Protein AF-A0A940L1N6-F1 (afdb_monomer)

Radius of gyration: 24.27 Å; Cα contacts (8 Å, |Δi|>4): 333; chains: 1; bounding box: 67×54×63 Å

Nearest PDB structures (foldseek):
  3mdj-assembly2_B  TM=3.839E-01  e=2.737E-01  Homo sapiens
  3mdj-assembly1_A  TM=3.366E-01  e=3.683E-01  Homo sapiens
  6aho-assembly1_A  TM=4.861E-01  e=1.694E+00  Saccharomyces cerevisiae S288C
  5xah-assembly1_A  TM=4.485E-01  e=1.844E+00  Homo sapiens
  7n61-assembly1_1E  TM=2.481E-01  e=3.792E+00  Chlamydomonas reinhardtii

Mean predicted aligned error: 10.77 Å

pLDDT: mean 81.69, std 20.5, range [27.64, 98.06]

Foldseek 3Di:
DDDAAEAEDQDDDPVPCVVVVVVVCVPDVDDDDDDPSDSCSVVVVVVVCVVPVHHYHYLCPPQLNVCVVVLVLVSLLVQDAPPDDLVSLQSNLSSLLVNCVVVVDDADPVSVVSVLVSLQSLLCRLLPDDPDAQDDSSLVSSLSSLSSNLSDLAHDPNSLVSLLVSLVPDDDGSSNVSSLLSQQQGVVRDPVSLVVLVCCCPDLPHNVVSLVSLVRHPHPVSSLVVLQVCVVCLVVHDPLCSLVSLLSSLVVVVSHPDDSVVVLVVLLPDPDLSNLVSNLSNCVSVVVCVVCVVSLVCQLVPRPDPVSVVSSVCSNPDPPDDD

Sequence (323 aa):
MNKKVIISVSSLVIIGVAGAGYFLSRKKGHQPGQAQVSTDGFQALEELKKAQGVTLNTNLNSPAGKAWKAKDFAGLKDLFGMSKKVKQNHAFFQASIFVLDVTKPDWTAAEREQLHTVQDSIVEYMIAPREKPVLGEEAQVLSYASKVLLKFDSMSPTAVQKMLSYYASAKTGNQKDIIGETLIRLNPIPEKAKGIVRERLQSKTSPYDGVLLLGQMRDAQAAAQFWNEVYRGYAKYPDNVKPMIFKQMVINHRVIKGDLKKYLAEMAKKNEASGEDAFLIGVRELEALNEFRSEVQRLANQAQSADVKMLANSMLNSPVGTR

Secondary structure (DSSP, 8-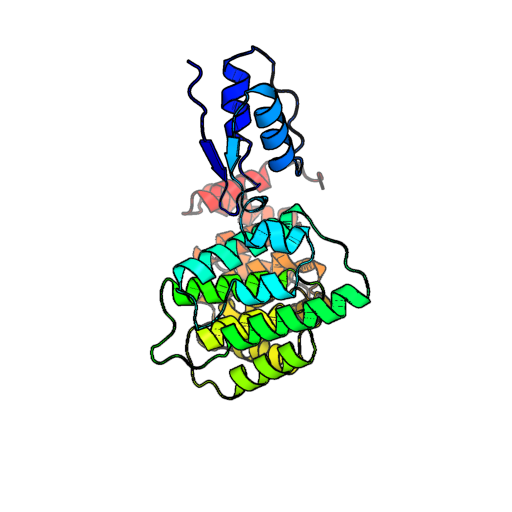state):
-----EEEE-SS-TT-THHHHHHHHTTS----------S-HHHHHHHHHHHH--EEEEGGGSHHHHHHHTT-HHHHHHT-STTS-HHHHHHHHHHHHHHHHHH-----HHHHHHHHHHHHHHHHHHHS--SS---HHHHHHHHHHHHHHTTSSS--HHHHHHHHHHHHH--SSHHHHHHHHHHHTSSSPPHHHHHHHHHHHT-SS-HHHHHHHHTT-S-HHHHHHHHHHHHHHGGGS-TTTHHHHHHHHHHTGGG--S-SHHHHHHHHH---HHHHHHHHHHHHHTT-TTTTHHHHHHHHHH-SSHHHHHHHHHHHHS-TT--

Structure (mmCIF, N/CA/C/O backbone):
data_AF-A0A940L1N6-F1
#
_entry.id   AF-A0A940L1N6-F1
#
loop_
_atom_site.group_PDB
_atom_site.id
_atom_site.type_symbol
_atom_site.label_atom_id
_atom_site.label_alt_id
_atom_site.label_comp_id
_atom_site.label_asym_id
_atom_site.label_entity_id
_atom_site.label_seq_id
_atom_site.pdbx_PDB_ins_code
_atom_site.Cartn_x
_atom_site.Cartn_y
_atom_site.Cartn_z
_atom_site.occupancy
_atom_site.B_iso_or_equiv
_atom_site.auth_seq_id
_atom_site.auth_comp_id
_atom_site.auth_asym_id
_atom_site.auth_atom_id
_atom_site.pdbx_PDB_model_num
ATOM 1 N N . MET A 1 1 ? 45.606 21.333 0.995 1.00 31.95 1 MET A N 1
ATOM 2 C CA . MET A 1 1 ? 44.877 20.305 0.214 1.00 31.95 1 MET A CA 1
ATOM 3 C C . MET A 1 1 ? 43.497 20.104 0.827 1.00 31.95 1 MET A C 1
ATOM 5 O O . MET A 1 1 ? 43.396 19.493 1.883 1.00 31.95 1 MET A O 1
ATOM 9 N N . ASN A 1 2 ? 42.441 20.647 0.212 1.00 31.58 2 ASN A N 1
ATOM 10 C CA . ASN A 1 2 ? 41.068 20.435 0.682 1.00 31.58 2 ASN A CA 1
ATOM 11 C C . ASN A 1 2 ? 40.629 19.006 0.339 1.00 31.58 2 ASN A C 1
ATOM 13 O O . ASN A 1 2 ? 40.481 18.662 -0.834 1.00 31.58 2 ASN A O 1
ATOM 17 N N . LYS A 1 3 ? 40.442 18.160 1.360 1.00 34.50 3 LYS A N 1
ATOM 18 C CA . LYS A 1 3 ? 39.840 16.831 1.200 1.00 34.50 3 LYS A CA 1
ATOM 19 C C . LYS A 1 3 ? 38.389 17.015 0.744 1.00 34.50 3 LYS A C 1
ATOM 21 O O . LYS A 1 3 ? 37.561 17.498 1.511 1.00 34.50 3 LYS A O 1
ATOM 26 N N . LYS A 1 4 ? 38.089 16.644 -0.505 1.00 40.22 4 LYS A N 1
ATOM 27 C CA . LYS A 1 4 ? 36.717 16.564 -1.024 1.00 40.22 4 LYS A CA 1
ATOM 28 C C . LYS A 1 4 ? 35.949 15.539 -0.191 1.00 40.22 4 LYS A C 1
ATOM 30 O O . LYS A 1 4 ? 36.241 14.349 -0.256 1.00 40.22 4 LYS A O 1
ATOM 35 N N . VAL A 1 5 ? 34.988 16.000 0.600 1.00 37.81 5 VAL A N 1
ATOM 36 C CA . VAL A 1 5 ? 34.033 15.119 1.278 1.00 37.81 5 VAL A CA 1
ATOM 37 C C . VAL A 1 5 ? 33.027 14.647 0.225 1.00 37.81 5 VAL A C 1
ATOM 39 O O . VAL A 1 5 ? 32.501 15.458 -0.538 1.00 37.81 5 VAL A O 1
ATOM 42 N N . ILE A 1 6 ? 32.805 13.336 0.137 1.00 42.69 6 ILE A N 1
ATOM 43 C CA . ILE A 1 6 ? 31.780 12.735 -0.723 1.00 42.69 6 ILE A CA 1
ATOM 44 C C . ILE A 1 6 ? 30.614 12.363 0.184 1.00 42.69 6 ILE A C 1
ATOM 46 O O . ILE A 1 6 ? 30.780 11.562 1.101 1.00 42.69 6 ILE A O 1
ATOM 50 N N . ILE A 1 7 ? 29.444 12.945 -0.070 1.00 43.31 7 ILE A N 1
ATOM 51 C CA . ILE A 1 7 ? 28.205 12.591 0.627 1.00 43.31 7 ILE A CA 1
ATOM 52 C C . ILE A 1 7 ? 27.322 11.848 -0.376 1.00 43.31 7 ILE A C 1
ATOM 54 O O . ILE A 1 7 ? 26.949 12.406 -1.411 1.00 43.31 7 ILE A O 1
ATOM 58 N N . SER A 1 8 ? 27.019 10.585 -0.075 1.00 40.25 8 SER A N 1
ATOM 59 C CA . SER A 1 8 ? 26.135 9.731 -0.874 1.00 40.25 8 SER A CA 1
ATOM 60 C C . SER A 1 8 ? 24.750 9.696 -0.232 1.00 40.25 8 SER A C 1
ATOM 62 O O . SER A 1 8 ? 24.601 9.178 0.872 1.00 40.25 8 SER A O 1
ATOM 64 N N . VAL A 1 9 ? 23.736 10.241 -0.910 1.00 50.59 9 VAL A N 1
ATOM 65 C CA . VAL A 1 9 ? 22.340 10.227 -0.436 1.00 50.59 9 VAL A CA 1
ATOM 66 C C . VAL A 1 9 ? 21.563 9.224 -1.278 1.00 50.59 9 VAL A C 1
ATOM 68 O O . VAL A 1 9 ? 21.203 9.504 -2.422 1.00 50.59 9 VAL A O 1
ATOM 71 N N . SER A 1 10 ? 21.362 8.028 -0.728 1.00 41.22 10 SER A N 1
ATOM 72 C CA . SER A 1 10 ? 20.888 6.858 -1.477 1.00 41.22 10 SER A CA 1
ATOM 73 C C . SER A 1 10 ? 19.478 6.374 -1.114 1.00 41.22 10 SER A C 1
ATOM 75 O O . SER A 1 10 ? 18.944 5.541 -1.846 1.00 41.22 10 SER A O 1
ATOM 77 N N . SER A 1 11 ? 18.808 6.875 -0.068 1.00 35.81 11 SER A N 1
ATOM 78 C CA . SER A 1 11 ? 17.495 6.311 0.306 1.00 35.81 11 SER A CA 1
ATOM 79 C C . SER A 1 11 ? 16.601 7.198 1.183 1.00 35.81 11 SER A C 1
ATOM 81 O O . SER A 1 11 ? 16.955 7.532 2.307 1.00 35.81 11 SER A O 1
ATOM 83 N N . LEU A 1 12 ? 15.394 7.474 0.671 1.00 34.25 12 LEU A N 1
ATOM 84 C CA . LEU A 1 12 ? 14.086 7.390 1.352 1.00 34.25 12 LEU A CA 1
ATOM 85 C C . LEU A 1 12 ? 13.790 8.178 2.646 1.00 34.25 12 LEU A C 1
ATOM 87 O O . LEU A 1 12 ? 12.683 8.049 3.160 1.00 34.25 12 LEU A O 1
ATOM 91 N N . VAL A 1 13 ? 14.668 9.056 3.130 1.00 35.38 13 VAL A N 1
ATOM 92 C CA . VAL A 1 13 ? 14.341 9.988 4.226 1.00 35.38 13 VAL A CA 1
ATOM 93 C C . VAL A 1 13 ? 14.655 11.425 3.804 1.00 35.38 13 VAL A C 1
ATOM 95 O O . VAL A 1 13 ? 15.676 11.990 4.176 1.00 35.38 13 VAL A O 1
ATOM 98 N N . ILE A 1 14 ? 13.731 12.057 3.073 1.00 37.22 14 ILE A N 1
ATOM 99 C CA . ILE A 1 14 ? 13.601 13.532 3.054 1.00 37.22 14 ILE A CA 1
ATOM 100 C C . ILE A 1 14 ? 12.688 13.970 4.224 1.00 37.22 14 ILE A C 1
ATOM 102 O O . ILE A 1 14 ? 11.917 14.910 4.123 1.00 37.22 14 ILE A O 1
ATOM 106 N N . ILE A 1 15 ? 12.738 13.255 5.355 1.00 34.56 15 ILE A N 1
ATOM 107 C CA . ILE A 1 15 ? 12.093 13.646 6.628 1.00 34.56 15 ILE A CA 1
ATOM 108 C C . ILE A 1 15 ? 13.168 13.947 7.702 1.00 34.56 15 ILE A C 1
ATOM 110 O O . ILE A 1 15 ? 12.875 14.264 8.845 1.00 34.56 15 ILE A O 1
ATOM 114 N N . GLY A 1 16 ? 14.457 13.918 7.346 1.00 28.94 16 GLY A N 1
ATOM 115 C CA . GLY A 1 16 ? 15.559 13.872 8.313 1.00 28.94 16 GLY A CA 1
ATOM 116 C C . GLY A 1 16 ? 16.609 14.975 8.206 1.00 28.94 16 GLY A C 1
ATOM 117 O O . GLY A 1 16 ? 17.727 14.753 8.659 1.00 28.94 16 GLY A O 1
ATOM 118 N N . VAL A 1 17 ? 16.312 16.150 7.641 1.00 34.31 17 VAL A N 1
ATOM 119 C CA . VAL A 1 17 ? 17.255 17.296 7.667 1.00 34.31 17 VAL A CA 1
ATOM 120 C C . VAL A 1 17 ? 16.950 18.255 8.831 1.00 34.31 17 VAL A C 1
ATOM 122 O O . VAL A 1 17 ? 17.333 19.412 8.810 1.00 34.31 17 VAL A O 1
ATOM 125 N N . ALA A 1 18 ? 16.331 17.776 9.915 1.00 35.41 18 ALA A N 1
ATOM 126 C CA . ALA A 1 18 ? 16.418 18.465 11.210 1.00 35.41 18 ALA A CA 1
ATOM 127 C C . ALA A 1 18 ? 17.808 18.266 11.865 1.00 35.41 18 ALA A C 1
ATOM 129 O O . ALA A 1 18 ? 18.285 19.118 12.611 1.00 35.41 18 ALA A O 1
ATOM 130 N N . GLY A 1 19 ? 18.511 17.171 11.538 1.00 31.52 19 GLY A N 1
ATOM 131 C CA . GLY A 1 19 ? 19.822 16.844 12.118 1.00 31.52 19 GLY A CA 1
ATOM 132 C C . GLY A 1 19 ? 21.013 17.598 11.513 1.00 31.52 19 GLY A C 1
ATOM 133 O O . GLY A 1 19 ? 21.999 17.838 12.207 1.00 31.52 19 GLY A O 1
ATOM 134 N N . ALA A 1 20 ? 20.939 18.025 10.247 1.00 36.16 20 ALA A N 1
ATOM 135 C CA . ALA A 1 20 ? 22.021 18.796 9.620 1.00 36.16 20 ALA A CA 1
ATOM 136 C C . ALA A 1 20 ? 21.999 20.280 10.036 1.00 36.16 20 ALA A C 1
ATOM 138 O O . ALA A 1 20 ? 23.058 20.894 10.173 1.00 36.16 20 ALA A O 1
ATOM 139 N N . GLY A 1 21 ? 20.810 20.829 10.322 1.00 33.25 21 GLY A N 1
ATOM 140 C CA . GLY A 1 21 ? 20.658 22.165 10.907 1.00 33.25 21 GLY A CA 1
ATOM 141 C C . GLY A 1 21 ? 21.344 22.281 12.273 1.00 33.25 21 GLY A C 1
ATOM 142 O O . GLY A 1 21 ? 22.051 23.253 12.524 1.00 33.25 21 GLY A O 1
ATOM 143 N N . TYR A 1 22 ? 21.264 21.234 13.105 1.00 35.38 22 TYR A N 1
ATOM 144 C CA . TYR A 1 22 ? 21.904 21.197 14.428 1.00 35.38 22 TYR A CA 1
ATOM 145 C C . TYR A 1 22 ? 23.442 21.322 14.369 1.00 35.38 22 TYR A C 1
ATOM 147 O O . TYR A 1 22 ? 24.059 21.921 15.253 1.00 35.38 22 TYR A O 1
ATOM 155 N N . PHE A 1 23 ? 24.080 20.828 13.300 1.00 36.72 23 PHE A N 1
ATOM 156 C CA . PHE A 1 23 ? 25.525 20.995 13.088 1.00 36.72 23 PHE A CA 1
ATOM 157 C C . PHE A 1 23 ? 25.911 22.394 12.578 1.00 36.72 23 PHE A C 1
ATOM 159 O O . PHE A 1 23 ? 27.025 22.850 12.848 1.00 36.72 23 PHE A O 1
ATOM 166 N N . LEU A 1 24 ? 25.007 23.102 11.890 1.00 39.06 24 LEU A N 1
ATOM 167 C CA . LEU A 1 24 ? 25.223 24.479 11.428 1.00 39.06 24 LEU A CA 1
ATOM 168 C C . LEU A 1 24 ? 25.017 25.508 12.556 1.00 39.06 24 LEU A C 1
ATOM 170 O O . LEU A 1 24 ? 25.813 26.444 12.670 1.00 39.06 24 LEU A O 1
ATOM 174 N N . SER A 1 25 ? 24.044 25.297 13.449 1.00 38.09 25 SER A N 1
ATOM 175 C CA . SER A 1 25 ? 23.749 26.203 14.575 1.00 38.09 25 SER A CA 1
ATOM 176 C C . SER A 1 25 ? 24.852 26.259 15.641 1.00 38.09 25 SER A C 1
ATOM 178 O O . SER A 1 25 ? 24.975 27.259 16.343 1.00 38.09 25 SER A O 1
ATOM 180 N N . ARG A 1 26 ? 25.706 25.228 15.753 1.00 37.03 26 ARG A N 1
ATOM 181 C CA . ARG A 1 26 ? 26.849 25.237 16.689 1.00 37.03 26 ARG A CA 1
ATOM 182 C C . ARG A 1 26 ? 28.063 26.031 16.201 1.00 37.03 26 ARG A C 1
ATOM 184 O O . ARG A 1 26 ? 28.926 26.339 17.016 1.00 37.03 26 ARG A O 1
ATOM 191 N N . LYS A 1 27 ? 28.164 26.361 14.905 1.00 38.81 27 LYS A N 1
ATOM 192 C CA . LYS A 1 27 ? 29.340 27.069 14.351 1.00 38.81 27 LYS A CA 1
ATOM 193 C C . LYS A 1 27 ? 29.131 28.554 14.074 1.00 38.81 27 LYS A C 1
ATOM 195 O O . LYS A 1 27 ? 30.114 29.264 13.885 1.00 38.81 27 LYS A O 1
ATOM 200 N N . LYS A 1 28 ? 27.894 29.040 14.055 1.00 35.94 28 LYS A N 1
ATOM 201 C CA . LYS A 1 28 ? 27.584 30.464 13.889 1.00 35.94 28 LYS A CA 1
ATOM 202 C C . LYS A 1 28 ? 26.392 30.761 14.779 1.00 35.94 28 LYS A C 1
ATOM 204 O O . LYS A 1 28 ? 25.307 30.331 14.423 1.00 35.94 28 LYS A O 1
ATOM 209 N N . GLY A 1 29 ? 26.593 31.439 15.909 1.00 30.83 29 GLY A N 1
ATOM 210 C CA . GLY A 1 29 ? 25.577 31.698 16.941 1.00 30.83 29 GLY A CA 1
ATOM 211 C C . GLY A 1 29 ? 24.329 32.448 16.457 1.00 30.83 29 GLY A C 1
ATOM 212 O O . GLY A 1 29 ? 24.131 33.605 16.801 1.00 30.83 29 GLY A O 1
ATOM 213 N N . HIS A 1 30 ? 23.491 31.785 15.665 1.00 31.98 30 HIS A N 1
ATOM 214 C CA . HIS A 1 30 ? 22.191 32.244 15.203 1.00 31.98 30 HIS A CA 1
ATOM 215 C C . HIS A 1 30 ? 21.122 31.514 16.011 1.00 31.98 30 HIS A C 1
ATOM 217 O O . HIS A 1 30 ? 21.131 30.284 16.112 1.00 31.98 30 HIS A O 1
ATOM 223 N N . GLN A 1 31 ? 20.225 32.292 16.612 1.00 29.98 31 GLN A N 1
ATOM 224 C CA . GLN A 1 31 ? 19.079 31.788 17.358 1.00 29.98 31 GLN A CA 1
ATOM 225 C C . GLN A 1 31 ? 18.139 30.972 16.448 1.00 29.98 31 GLN A C 1
ATOM 227 O O . GLN A 1 31 ? 18.040 31.262 15.253 1.00 29.98 31 GLN A O 1
ATOM 232 N N . PRO A 1 32 ? 17.440 29.962 16.997 1.00 34.19 32 PRO A N 1
ATOM 233 C CA . PRO A 1 32 ? 16.527 29.116 16.241 1.00 34.19 32 PRO A CA 1
ATOM 234 C C . PRO A 1 32 ? 15.246 29.891 15.905 1.00 34.19 32 PRO A C 1
ATOM 236 O O . PRO A 1 32 ? 14.274 29.881 16.656 1.00 34.19 32 PRO A O 1
ATOM 239 N N . GLY A 1 33 ? 15.252 30.576 14.763 1.00 28.31 33 GLY A N 1
ATOM 240 C CA . GLY A 1 33 ? 14.032 31.025 14.100 1.00 28.31 33 GLY A CA 1
ATOM 241 C C . GLY A 1 33 ? 13.254 29.816 13.581 1.00 28.31 33 GLY A C 1
ATOM 242 O O . GLY A 1 33 ? 13.847 28.855 13.094 1.00 28.31 33 GLY A O 1
ATOM 243 N N . GLN A 1 34 ? 11.935 29.858 13.747 1.00 28.95 34 GLN A N 1
ATOM 244 C CA . GLN A 1 34 ? 10.974 28.802 13.436 1.00 28.95 34 GLN A CA 1
ATOM 245 C C . GLN A 1 34 ? 11.275 28.098 12.105 1.00 28.95 34 GLN A C 1
ATOM 247 O O . GLN A 1 34 ? 11.083 28.654 11.026 1.00 28.95 34 GLN A O 1
ATOM 252 N N . ALA A 1 35 ? 11.720 26.845 12.194 1.00 31.19 35 ALA A N 1
ATOM 253 C CA . ALA A 1 35 ? 11.819 25.961 11.049 1.00 31.19 35 ALA A CA 1
ATOM 254 C C . ALA A 1 35 ? 10.398 25.598 10.598 1.00 31.19 35 ALA A C 1
ATOM 256 O O . ALA A 1 35 ? 9.773 24.686 11.142 1.00 31.19 35 ALA A O 1
ATOM 257 N N . GLN A 1 36 ? 9.878 26.320 9.605 1.00 27.64 36 GLN A N 1
ATOM 258 C CA . GLN A 1 36 ? 8.862 25.752 8.729 1.00 27.64 36 GLN A CA 1
ATOM 259 C C . GLN A 1 36 ? 9.436 24.447 8.175 1.00 27.64 36 GLN A C 1
ATOM 261 O O . GLN A 1 36 ? 10.528 24.426 7.609 1.00 27.64 36 GLN A O 1
ATOM 266 N N . VAL A 1 37 ? 8.721 23.346 8.399 1.00 32.06 37 VAL A N 1
ATOM 267 C CA . VAL A 1 37 ? 9.032 22.042 7.815 1.00 32.06 37 VAL A CA 1
ATOM 268 C C . VAL A 1 37 ? 8.782 22.167 6.319 1.00 32.06 37 VAL A C 1
ATOM 270 O O . VAL A 1 37 ? 7.681 21.910 5.838 1.00 32.06 37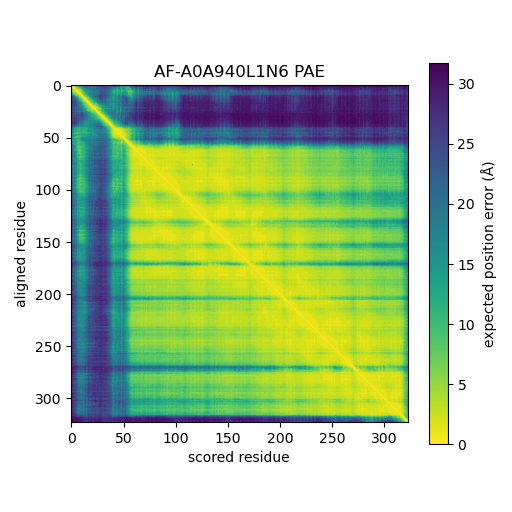 VAL A O 1
ATOM 273 N N . SER A 1 38 ? 9.779 22.654 5.591 1.00 34.41 38 SER A N 1
ATOM 274 C CA . SER A 1 38 ? 9.709 22.753 4.150 1.00 34.41 38 SER A CA 1
ATOM 275 C C . SER A 1 38 ? 10.188 21.451 3.521 1.00 34.41 38 SER A C 1
ATOM 277 O O . SER A 1 38 ? 11.048 20.726 4.027 1.00 34.41 38 SER A O 1
ATOM 279 N N . THR A 1 39 ? 9.607 21.166 2.370 1.00 36.28 39 THR A N 1
ATOM 280 C CA . THR A 1 39 ? 9.950 20.142 1.379 1.00 36.28 39 THR A CA 1
ATOM 281 C C . THR A 1 39 ? 11.403 20.201 0.859 1.00 36.28 39 THR A C 1
ATOM 283 O O . THR A 1 39 ? 11.736 19.538 -0.123 1.00 36.28 39 THR A O 1
ATOM 286 N N . ASP A 1 40 ? 12.299 20.929 1.529 1.00 45.00 40 ASP A N 1
ATOM 287 C CA . ASP A 1 40 ? 13.548 21.460 0.977 1.00 45.00 40 ASP A CA 1
ATOM 288 C C . ASP A 1 40 ? 14.792 20.721 1.472 1.00 45.00 40 ASP A C 1
ATOM 290 O O . ASP A 1 40 ? 15.901 21.246 1.424 1.00 45.00 40 ASP A O 1
ATOM 294 N N . GLY A 1 41 ? 14.663 19.468 1.914 1.00 46.00 41 GLY A N 1
ATOM 295 C CA . GLY A 1 41 ? 15.838 18.672 2.287 1.00 46.00 41 GLY A CA 1
ATOM 296 C C . GLY A 1 41 ? 16.853 18.547 1.138 1.00 46.00 41 GLY A C 1
ATOM 297 O O . GLY A 1 41 ? 18.058 18.546 1.374 1.00 46.00 41 GLY A O 1
ATOM 298 N N . PHE A 1 42 ? 16.382 18.501 -0.114 1.00 51.31 42 PHE A N 1
ATOM 299 C CA . PHE A 1 42 ? 17.239 18.469 -1.305 1.00 51.31 42 PHE A CA 1
ATOM 300 C C . PHE A 1 42 ? 17.818 19.847 -1.666 1.00 51.31 42 PHE A C 1
ATOM 302 O O . PHE A 1 42 ? 19.000 19.934 -1.993 1.00 51.31 42 PHE A O 1
ATOM 309 N N . GLN A 1 43 ? 17.029 20.923 -1.561 1.00 52.44 43 GLN A N 1
ATOM 310 C CA . GLN A 1 43 ? 17.508 22.288 -1.819 1.00 52.44 43 GLN A CA 1
ATOM 311 C C . GLN A 1 43 ? 18.549 22.719 -0.776 1.00 52.44 43 GLN A C 1
ATOM 313 O O . GLN A 1 43 ? 19.616 23.195 -1.153 1.00 52.44 43 GLN A O 1
ATOM 318 N N . ALA A 1 44 ? 18.332 22.413 0.507 1.00 54.44 44 ALA A N 1
ATOM 319 C CA . ALA A 1 44 ? 19.311 22.638 1.571 1.00 54.44 44 ALA A CA 1
ATOM 320 C C . ALA A 1 44 ? 20.632 21.875 1.329 1.00 54.44 44 ALA A C 1
ATOM 322 O O . ALA A 1 44 ? 21.720 22.388 1.602 1.00 54.44 44 ALA A O 1
ATOM 323 N N . LEU A 1 45 ? 20.564 20.656 0.775 1.00 52.72 45 LEU A N 1
ATOM 324 C CA . LEU A 1 45 ? 21.747 19.880 0.379 1.00 52.72 45 LEU A CA 1
ATOM 325 C C . LEU A 1 45 ? 22.461 20.474 -0.851 1.00 52.72 45 LEU A C 1
ATOM 327 O O . LEU A 1 45 ? 23.695 20.460 -0.904 1.00 52.72 45 LEU A O 1
ATOM 331 N N . GLU A 1 46 ? 21.727 21.014 -1.828 1.00 56.03 46 GLU A N 1
ATOM 332 C CA . GLU A 1 46 ? 22.312 21.728 -2.973 1.00 56.03 46 GLU A CA 1
ATOM 333 C C . GLU A 1 46 ? 22.952 23.067 -2.576 1.00 56.03 46 GLU A C 1
ATOM 335 O O . GLU A 1 46 ? 24.007 23.433 -3.102 1.00 56.03 46 GLU A O 1
ATOM 340 N N . GLU A 1 47 ? 22.369 23.787 -1.623 1.00 58.38 47 GLU A N 1
ATOM 341 C CA . GLU A 1 47 ? 22.946 25.014 -1.071 1.00 58.38 47 GLU A CA 1
ATOM 342 C C . GLU A 1 47 ? 24.229 24.726 -0.281 1.00 58.38 47 GLU A C 1
ATOM 344 O O . GLU A 1 47 ? 25.240 25.405 -0.473 1.00 58.38 47 GLU A O 1
ATOM 349 N N . LEU A 1 48 ? 24.255 23.645 0.509 1.00 51.75 48 LEU A N 1
ATOM 350 C CA . LEU A 1 48 ? 25.468 23.138 1.166 1.00 51.75 48 LEU A CA 1
ATOM 351 C C . LEU A 1 48 ? 26.567 22.757 0.161 1.00 51.75 48 LEU A C 1
ATOM 353 O O . LEU A 1 48 ? 27.742 23.061 0.388 1.00 51.75 48 LEU A O 1
ATOM 357 N N . LYS A 1 49 ? 26.201 22.141 -0.972 1.00 57.78 49 LYS A N 1
ATOM 358 C CA . LYS A 1 49 ? 27.123 21.839 -2.081 1.00 57.78 49 LYS A CA 1
ATOM 359 C C . LYS A 1 49 ? 27.767 23.117 -2.627 1.00 57.78 49 LYS A C 1
ATOM 361 O O . LYS A 1 49 ? 28.990 23.159 -2.776 1.00 57.78 49 LYS A O 1
ATOM 366 N N . LYS A 1 50 ? 26.961 24.152 -2.897 1.00 59.88 50 LYS A N 1
ATOM 367 C CA . LYS A 1 50 ? 27.436 25.457 -3.392 1.00 59.88 50 LYS A CA 1
ATOM 368 C C . LYS A 1 50 ? 28.328 26.166 -2.366 1.00 59.88 50 LYS A C 1
ATOM 370 O O . LYS A 1 50 ? 29.349 26.725 -2.747 1.00 59.88 50 LYS A O 1
ATOM 375 N N . ALA A 1 51 ? 27.985 26.093 -1.079 1.00 56.72 51 ALA A N 1
ATOM 376 C CA . ALA A 1 51 ? 28.700 26.788 -0.010 1.00 56.72 51 ALA A CA 1
ATOM 377 C C . ALA A 1 51 ? 30.023 26.121 0.420 1.00 56.72 51 ALA A C 1
ATOM 379 O O . ALA A 1 51 ? 30.917 26.815 0.899 1.00 56.72 51 ALA A O 1
ATOM 380 N N . GLN A 1 52 ? 30.162 24.793 0.292 1.00 53.75 52 GLN A N 1
ATOM 381 C CA . GLN A 1 52 ? 31.310 24.050 0.850 1.00 53.75 52 GLN A CA 1
ATOM 382 C C . GLN A 1 52 ? 32.150 23.269 -0.176 1.00 53.75 52 GLN A C 1
ATOM 384 O O . GLN A 1 52 ? 33.080 22.563 0.212 1.00 53.75 52 GLN A O 1
ATOM 389 N N . GLY A 1 53 ? 31.854 23.358 -1.478 1.00 47.38 53 GLY A N 1
ATOM 390 C CA . GLY A 1 53 ? 32.632 22.660 -2.516 1.00 47.38 53 GLY A CA 1
ATOM 391 C C . GLY A 1 53 ? 32.598 21.125 -2.401 1.00 47.38 53 GLY A C 1
ATOM 392 O O . GLY A 1 53 ? 33.507 20.436 -2.868 1.00 47.38 53 GLY A O 1
ATOM 393 N N . VAL A 1 54 ? 31.563 20.585 -1.752 1.00 50.09 54 VAL A N 1
ATOM 394 C CA . VAL A 1 54 ? 31.329 19.147 -1.537 1.00 50.09 54 VAL A CA 1
ATOM 395 C C . VAL A 1 54 ? 30.777 18.523 -2.821 1.00 50.09 54 VAL A C 1
ATOM 397 O O . VAL A 1 54 ? 30.011 19.154 -3.543 1.00 50.09 54 VAL A O 1
ATOM 400 N N . THR A 1 55 ? 31.131 17.272 -3.132 1.00 52.56 55 THR A N 1
ATOM 401 C CA . THR A 1 55 ? 30.477 16.533 -4.230 1.00 52.56 55 THR A CA 1
ATOM 402 C C . THR A 1 55 ? 29.348 15.682 -3.656 1.00 52.56 55 THR A C 1
ATOM 404 O O . THR A 1 55 ? 29.599 14.686 -2.978 1.00 52.56 55 THR A O 1
ATOM 407 N N . LEU A 1 56 ? 28.102 16.088 -3.911 1.00 55.00 56 LEU A N 1
ATOM 408 C CA . LEU A 1 56 ? 26.914 15.313 -3.557 1.00 55.00 56 LEU A CA 1
ATOM 409 C C . LEU A 1 56 ? 26.648 14.274 -4.655 1.00 55.00 56 LEU A C 1
ATOM 411 O O . LEU A 1 56 ? 26.247 14.628 -5.769 1.00 55.00 56 LEU A O 1
ATOM 415 N N . ASN A 1 57 ? 26.867 12.997 -4.345 1.00 58.84 57 ASN A N 1
ATOM 416 C CA . ASN A 1 57 ? 26.491 11.899 -5.227 1.00 58.84 57 ASN A CA 1
ATOM 417 C C . ASN A 1 57 ? 25.075 11.452 -4.868 1.00 58.84 57 ASN A C 1
ATOM 419 O O . ASN A 1 57 ? 24.835 10.857 -3.819 1.00 58.84 57 ASN A O 1
ATOM 423 N N . THR A 1 58 ? 24.127 11.758 -5.748 1.00 66.81 58 THR A N 1
ATOM 424 C CA . THR A 1 58 ? 22.735 11.324 -5.612 1.00 66.81 58 THR A CA 1
ATOM 425 C C . THR A 1 58 ? 22.374 10.366 -6.734 1.00 66.81 58 THR A C 1
ATOM 427 O O . THR A 1 58 ? 23.048 10.297 -7.769 1.00 66.81 58 THR A O 1
ATOM 430 N N . ASN A 1 59 ? 21.248 9.674 -6.571 1.00 79.06 59 ASN A N 1
ATOM 431 C CA . ASN A 1 59 ? 20.687 8.827 -7.620 1.00 79.06 59 ASN A CA 1
ATOM 432 C C . ASN A 1 59 ? 20.364 9.602 -8.916 1.00 79.06 59 ASN A C 1
ATOM 434 O O . ASN A 1 59 ? 20.240 8.973 -9.964 1.00 79.06 59 ASN A O 1
ATOM 438 N N . LEU A 1 60 ? 20.327 10.945 -8.901 1.00 77.50 60 LEU A N 1
ATOM 439 C CA . LEU A 1 60 ? 20.186 11.772 -10.110 1.00 77.50 60 LEU A CA 1
ATOM 440 C C . LEU A 1 60 ? 21.379 11.661 -11.068 1.00 77.50 60 LEU A C 1
ATOM 442 O O . LEU A 1 60 ? 21.212 11.911 -12.258 1.00 77.50 60 LEU A O 1
ATOM 446 N N . ASN A 1 61 ? 22.565 11.310 -10.561 1.00 81.19 61 ASN A N 1
ATOM 447 C CA . ASN A 1 61 ? 23.778 11.143 -11.368 1.00 81.19 61 ASN A CA 1
ATOM 448 C C . ASN A 1 61 ? 24.003 9.685 -11.803 1.00 81.19 61 ASN A C 1
ATOM 450 O O . ASN A 1 61 ? 24.938 9.408 -12.557 1.00 81.19 61 ASN A O 1
ATOM 454 N N . SER A 1 62 ? 23.167 8.757 -11.326 1.00 86.62 62 SER A N 1
ATOM 455 C CA . SER A 1 62 ? 23.211 7.346 -11.721 1.00 86.62 62 SER A CA 1
ATOM 456 C C . SER A 1 62 ? 22.806 7.163 -13.193 1.00 86.62 62 SER A C 1
ATOM 458 O O . SER A 1 62 ? 22.165 8.055 -13.755 1.00 86.62 62 SER A O 1
ATOM 460 N N . PRO A 1 63 ? 23.115 6.014 -13.827 1.00 92.50 63 PRO A N 1
ATOM 461 C CA . PRO A 1 63 ? 22.619 5.707 -15.170 1.00 92.50 63 PRO A CA 1
ATOM 462 C C . PRO A 1 63 ? 21.095 5.854 -15.288 1.00 92.50 63 PRO A C 1
ATOM 464 O O . PRO A 1 63 ? 20.618 6.508 -16.208 1.00 92.50 63 PRO A O 1
ATOM 467 N N . ALA A 1 64 ? 20.343 5.356 -14.297 1.00 92.12 64 ALA A N 1
ATOM 468 C CA . ALA A 1 64 ? 18.889 5.507 -14.247 1.00 92.12 64 ALA A CA 1
ATOM 469 C C . ALA A 1 64 ? 18.469 6.981 -14.132 1.00 92.12 64 ALA A C 1
ATOM 471 O O . ALA A 1 64 ? 17.566 7.422 -14.832 1.00 92.12 64 ALA A O 1
ATOM 472 N N . GLY A 1 65 ? 19.144 7.765 -13.285 1.00 89.00 65 GLY A N 1
ATOM 473 C CA . GLY A 1 65 ? 18.852 9.191 -13.119 1.00 89.00 65 GLY A CA 1
ATOM 474 C C . GLY A 1 65 ? 19.117 10.012 -14.377 1.00 89.00 65 GLY A C 1
ATOM 475 O O . GLY A 1 65 ? 18.315 10.880 -14.715 1.00 89.00 65 GLY A O 1
ATOM 476 N N . LYS A 1 66 ? 20.198 9.707 -15.102 1.00 92.19 66 LYS A N 1
ATOM 477 C CA . LYS A 1 66 ? 20.487 10.327 -16.400 1.00 92.19 66 LYS A CA 1
ATOM 478 C C . LYS A 1 66 ? 19.426 9.961 -17.437 1.00 92.19 66 LYS A C 1
ATOM 480 O O . LYS A 1 66 ? 18.915 10.863 -18.090 1.00 92.19 66 LYS A O 1
ATOM 485 N N . ALA A 1 67 ? 19.060 8.683 -17.531 1.00 94.31 67 ALA A N 1
ATOM 486 C CA . ALA A 1 67 ? 18.063 8.209 -18.488 1.00 94.31 67 ALA A CA 1
ATOM 487 C C . ALA A 1 67 ? 16.666 8.802 -18.215 1.00 94.31 67 ALA A C 1
ATOM 489 O O . ALA A 1 67 ? 16.041 9.332 -19.128 1.00 94.31 67 ALA A O 1
ATOM 490 N N . TRP A 1 68 ? 16.218 8.835 -16.952 1.00 93.00 68 TRP A N 1
ATOM 491 C CA . TRP A 1 68 ? 14.954 9.479 -16.568 1.00 93.00 68 TRP A CA 1
ATOM 492 C C . TRP A 1 68 ? 14.930 10.975 -16.901 1.00 93.00 68 TRP A C 1
ATOM 494 O O . TRP A 1 68 ? 13.957 11.454 -17.476 1.00 93.00 68 TRP A O 1
ATOM 504 N N . LYS A 1 69 ? 16.002 11.714 -16.584 1.00 90.00 69 LYS A N 1
ATOM 505 C CA . LYS A 1 69 ? 16.099 13.153 -16.889 1.00 90.00 69 LYS A CA 1
ATOM 506 C C . LYS A 1 69 ? 16.118 13.443 -18.386 1.00 90.00 69 LYS A C 1
ATOM 508 O O . LYS A 1 69 ? 15.537 14.431 -18.816 1.00 90.00 69 LYS A O 1
ATOM 513 N N . ALA A 1 70 ? 16.798 12.598 -19.156 1.00 91.38 70 ALA A N 1
ATOM 514 C CA . ALA A 1 70 ? 16.866 12.709 -20.608 1.00 91.38 70 ALA A CA 1
ATOM 515 C C . ALA A 1 70 ? 15.600 12.192 -21.310 1.00 91.38 70 ALA A C 1
ATOM 517 O O . ALA A 1 70 ? 15.512 12.305 -22.528 1.00 91.38 70 ALA A O 1
ATOM 518 N N . LYS A 1 71 ? 14.643 11.615 -20.563 1.00 92.31 71 LYS A N 1
ATOM 519 C CA . LYS A 1 71 ? 13.479 10.898 -21.104 1.00 92.31 71 LYS A CA 1
ATOM 520 C C . LYS A 1 71 ? 13.887 9.809 -22.113 1.00 92.31 71 LYS A C 1
ATOM 522 O O . LYS A 1 71 ? 13.206 9.561 -23.101 1.00 92.31 71 LYS A O 1
ATOM 527 N N . ASP A 1 72 ? 15.012 9.144 -21.848 1.00 94.44 72 ASP A N 1
ATOM 528 C CA . ASP A 1 72 ? 15.542 8.046 -22.659 1.00 94.44 72 ASP A CA 1
ATOM 529 C C . ASP A 1 72 ? 14.863 6.724 -22.273 1.00 94.44 72 ASP A C 1
ATOM 531 O O . ASP A 1 72 ? 15.376 5.923 -21.486 1.00 94.44 72 ASP A O 1
ATOM 535 N N . PHE A 1 73 ? 13.655 6.509 -22.796 1.00 94.12 73 PHE A N 1
ATOM 536 C CA . PHE A 1 73 ? 12.842 5.332 -22.478 1.00 94.12 73 PHE A CA 1
ATOM 537 C C . PHE A 1 73 ? 13.444 4.018 -22.991 1.00 94.12 73 PHE A C 1
ATOM 539 O O . PHE A 1 73 ? 13.213 2.967 -22.391 1.00 94.12 73 PHE A O 1
ATOM 546 N N . ALA A 1 74 ? 14.226 4.058 -24.073 1.00 93.25 74 ALA A N 1
ATOM 547 C CA . ALA A 1 74 ? 14.955 2.891 -24.561 1.00 93.25 74 ALA A CA 1
ATOM 548 C C . ALA A 1 74 ? 16.079 2.521 -23.584 1.00 93.25 74 ALA A C 1
ATOM 550 O O . ALA A 1 74 ? 16.093 1.402 -23.067 1.00 93.25 74 ALA A O 1
ATOM 551 N N . GLY A 1 75 ? 16.926 3.490 -23.223 1.00 93.69 75 GLY A N 1
ATOM 552 C CA . GLY A 1 75 ? 17.995 3.289 -22.250 1.00 93.69 75 GLY A CA 1
ATOM 553 C C . GLY A 1 75 ? 17.480 2.869 -20.874 1.00 93.69 75 GLY A C 1
ATOM 554 O O . GLY A 1 75 ? 18.102 2.040 -20.214 1.00 93.69 75 GLY A O 1
ATOM 555 N N . LEU A 1 76 ? 16.308 3.354 -20.444 1.00 95.50 76 LEU A N 1
ATOM 556 C CA . LEU A 1 76 ? 15.672 2.891 -19.205 1.00 95.50 76 LEU A CA 1
ATOM 557 C C . LEU A 1 76 ? 15.381 1.386 -19.219 1.00 95.50 76 LEU A C 1
ATOM 559 O O . LEU A 1 76 ? 15.640 0.723 -18.214 1.00 95.50 76 LEU A O 1
ATOM 563 N N . LYS A 1 77 ? 14.881 0.840 -20.334 1.00 95.75 77 LYS A N 1
ATOM 564 C CA . LYS A 1 77 ? 14.592 -0.599 -20.466 1.00 95.75 77 LYS A CA 1
ATOM 565 C C . LYS A 1 77 ? 15.863 -1.443 -20.462 1.00 95.75 77 LYS A C 1
ATOM 567 O O . LYS A 1 77 ? 15.873 -2.520 -19.876 1.00 95.75 77 LYS A O 1
ATOM 572 N N . ASP A 1 78 ? 16.956 -0.925 -21.011 1.00 95.00 78 ASP A N 1
ATOM 573 C CA . ASP A 1 78 ? 18.234 -1.642 -21.065 1.00 95.00 78 ASP A CA 1
ATOM 574 C C . ASP A 1 78 ? 18.956 -1.729 -19.710 1.00 95.00 78 ASP A C 1
ATOM 576 O O . ASP A 1 78 ? 19.897 -2.519 -19.548 1.00 95.00 78 ASP A O 1
ATOM 580 N N . LEU A 1 79 ? 18.543 -0.930 -18.719 1.00 95.88 79 LEU A N 1
ATOM 581 C CA . LEU A 1 79 ? 19.176 -0.865 -17.399 1.00 95.88 79 LEU A CA 1
ATOM 582 C C . LEU A 1 79 ? 18.672 -1.921 -16.403 1.00 95.88 79 LEU A C 1
ATOM 584 O O . LEU A 1 79 ? 19.345 -2.149 -15.393 1.00 95.88 79 LEU A O 1
ATOM 588 N N . PHE A 1 80 ? 17.551 -2.592 -16.677 1.00 97.62 80 PHE A N 1
ATOM 589 C CA . PHE A 1 80 ? 16.987 -3.635 -15.813 1.00 97.62 80 PHE A CA 1
ATOM 590 C C . PHE A 1 80 ? 16.553 -4.871 -16.612 1.00 97.62 80 PHE A C 1
ATOM 592 O O . PHE A 1 80 ? 16.568 -4.875 -17.838 1.00 97.62 80 PHE A O 1
ATOM 599 N N . GLY A 1 81 ? 16.214 -5.954 -15.914 1.00 96.31 81 GLY A N 1
ATOM 600 C CA . GLY A 1 81 ? 15.664 -7.169 -16.519 1.00 96.31 81 GLY A CA 1
ATOM 601 C C . GLY A 1 81 ? 16.244 -8.455 -15.936 1.00 96.31 81 GLY A C 1
ATOM 602 O O . GLY A 1 81 ? 17.134 -8.434 -15.082 1.00 96.31 81 GLY A O 1
ATOM 603 N N . MET A 1 82 ? 15.744 -9.598 -16.417 1.00 95.00 82 MET A N 1
ATOM 604 C CA . MET A 1 82 ? 16.171 -10.928 -15.949 1.00 95.00 82 MET A CA 1
ATOM 605 C C . MET A 1 82 ? 17.624 -11.259 -16.320 1.00 95.00 82 MET A C 1
ATOM 607 O O . MET A 1 82 ? 18.268 -12.041 -15.631 1.00 95.00 82 MET A O 1
ATOM 611 N N . SER A 1 83 ? 18.169 -10.631 -17.368 1.00 94.38 83 SER A N 1
ATOM 612 C CA . SER A 1 83 ? 19.582 -10.763 -17.754 1.00 94.38 83 SER A CA 1
ATOM 613 C C . SER A 1 83 ? 20.538 -9.960 -16.860 1.00 94.38 83 SER A C 1
ATOM 615 O O . SER A 1 83 ? 21.755 -10.126 -16.950 1.00 94.38 83 SER A O 1
ATOM 617 N N . LYS A 1 84 ? 20.016 -9.075 -15.998 1.00 95.88 84 LYS A N 1
ATOM 618 C CA . LYS A 1 84 ? 20.812 -8.261 -15.070 1.00 95.88 84 LYS A CA 1
ATOM 619 C C . LYS A 1 84 ? 20.936 -8.949 -13.715 1.00 95.88 84 LYS A C 1
ATOM 621 O O . LYS A 1 84 ? 20.037 -9.653 -13.260 1.00 95.88 84 LYS A O 1
ATOM 626 N N . LYS A 1 85 ? 22.038 -8.682 -13.009 1.00 95.62 85 LYS A N 1
ATOM 627 C CA . LYS A 1 85 ? 22.221 -9.157 -11.628 1.00 95.62 85 LYS A CA 1
ATOM 628 C C . LYS A 1 85 ? 21.191 -8.498 -10.705 1.00 95.62 85 LYS A C 1
ATOM 630 O O . LYS A 1 85 ? 20.884 -7.318 -10.868 1.00 95.62 85 LYS A O 1
ATOM 635 N N . VAL A 1 86 ? 20.754 -9.205 -9.659 1.00 93.25 86 VAL A N 1
ATOM 636 C CA . VAL A 1 86 ? 19.811 -8.683 -8.643 1.00 93.25 86 VAL A CA 1
ATOM 637 C C . VAL A 1 86 ? 20.257 -7.321 -8.096 1.00 93.25 86 VAL A C 1
ATOM 639 O O . VAL A 1 86 ? 19.467 -6.383 -8.076 1.00 93.25 86 VAL A O 1
ATOM 642 N N . LYS A 1 87 ? 21.549 -7.153 -7.778 1.00 93.62 87 LYS A N 1
ATOM 643 C CA . LYS A 1 87 ? 22.116 -5.870 -7.316 1.00 93.62 87 LYS A CA 1
ATOM 644 C C . LYS A 1 87 ? 21.987 -4.725 -8.331 1.00 93.62 87 LYS A C 1
ATOM 646 O O . LYS A 1 87 ? 21.824 -3.576 -7.931 1.00 93.62 87 LYS A O 1
ATOM 651 N N . GLN A 1 88 ? 22.056 -5.019 -9.630 1.00 95.44 88 GLN A N 1
ATOM 652 C CA . GLN A 1 88 ? 21.881 -4.014 -10.686 1.00 95.44 88 GLN A CA 1
ATOM 653 C C . GLN A 1 88 ? 20.414 -3.593 -10.789 1.00 95.44 88 GLN A C 1
ATOM 655 O O . GLN A 1 88 ? 20.129 -2.398 -10.784 1.00 95.44 88 GLN A O 1
ATOM 660 N N . ASN A 1 89 ? 19.491 -4.562 -10.779 1.00 96.94 89 ASN A N 1
ATOM 661 C CA . ASN A 1 89 ? 18.054 -4.288 -10.731 1.00 96.94 89 ASN A CA 1
ATOM 662 C C . ASN A 1 89 ? 17.687 -3.480 -9.473 1.00 96.94 89 ASN A C 1
ATOM 664 O O . ASN A 1 89 ? 16.978 -2.480 -9.562 1.00 96.94 89 ASN A O 1
ATOM 668 N N . HIS A 1 90 ? 18.241 -3.844 -8.312 1.00 94.56 90 HIS A N 1
ATOM 669 C CA . HIS A 1 90 ? 18.065 -3.101 -7.064 1.00 94.56 90 HIS A CA 1
ATOM 670 C C . HIS A 1 90 ? 18.489 -1.636 -7.205 1.00 94.56 90 HIS A C 1
ATOM 672 O O . HIS A 1 90 ? 17.703 -0.736 -6.908 1.00 94.56 90 HIS A O 1
ATOM 678 N N . ALA A 1 91 ? 19.713 -1.391 -7.685 1.00 89.94 91 ALA A N 1
ATOM 679 C CA . ALA A 1 91 ? 20.230 -0.041 -7.883 1.00 89.94 91 ALA A CA 1
ATOM 680 C C . ALA A 1 91 ? 19.364 0.766 -8.866 1.00 89.94 91 ALA A C 1
ATOM 682 O O . ALA A 1 91 ? 19.070 1.932 -8.601 1.00 89.94 91 ALA A O 1
ATOM 683 N N . PHE A 1 92 ? 18.910 0.144 -9.958 1.00 96.31 92 PHE A N 1
ATOM 684 C CA . PHE A 1 92 ? 18.030 0.779 -10.937 1.00 96.31 92 PHE A CA 1
ATOM 685 C C . PHE A 1 92 ? 16.685 1.199 -10.330 1.00 96.31 92 PHE A C 1
ATOM 687 O O . PHE A 1 92 ? 16.313 2.372 -10.427 1.00 96.31 92 PHE A O 1
ATOM 694 N N . PHE A 1 93 ? 15.954 0.280 -9.689 1.00 96.81 93 PHE A N 1
ATOM 695 C CA . PHE A 1 93 ? 14.623 0.598 -9.165 1.00 96.81 93 PHE A CA 1
ATOM 696 C C . PHE A 1 93 ? 14.697 1.568 -7.982 1.00 96.81 93 PHE A C 1
ATOM 698 O O . PHE A 1 93 ? 13.899 2.500 -7.908 1.00 96.81 93 PHE A O 1
ATOM 705 N N . GLN A 1 94 ? 15.696 1.430 -7.104 1.00 91.25 94 GLN A N 1
ATOM 706 C CA . GLN A 1 94 ? 15.928 2.383 -6.016 1.00 91.25 94 GLN A CA 1
ATOM 707 C C . GLN A 1 94 ? 16.223 3.794 -6.546 1.00 91.25 94 GLN A C 1
ATOM 709 O O . GLN A 1 94 ? 15.670 4.776 -6.042 1.00 91.25 94 GLN A O 1
ATOM 714 N N . ALA A 1 95 ? 17.070 3.905 -7.573 1.00 89.88 95 ALA A N 1
ATOM 715 C CA . ALA A 1 95 ? 17.366 5.186 -8.199 1.00 89.88 95 ALA A CA 1
ATOM 716 C C . ALA A 1 95 ? 16.138 5.778 -8.900 1.00 89.88 95 ALA A C 1
ATOM 718 O O . ALA A 1 95 ? 15.882 6.971 -8.763 1.00 89.88 95 ALA A O 1
ATOM 719 N N . SER A 1 96 ? 15.351 4.946 -9.583 1.00 93.88 96 SER A N 1
ATOM 720 C CA . SER A 1 96 ? 14.125 5.360 -10.271 1.00 93.88 96 SER A CA 1
ATOM 721 C C . SER A 1 96 ? 13.087 5.934 -9.306 1.00 93.88 96 SER A C 1
ATOM 723 O O . SER A 1 96 ? 12.557 7.008 -9.572 1.00 93.88 96 SER A O 1
ATOM 725 N N . ILE A 1 97 ? 12.861 5.295 -8.149 1.00 90.38 97 ILE A N 1
ATOM 726 C CA . ILE A 1 97 ? 11.972 5.827 -7.097 1.00 90.38 97 ILE A CA 1
ATOM 727 C C . ILE A 1 97 ? 12.420 7.232 -6.684 1.00 90.38 97 ILE A C 1
ATOM 729 O O . ILE A 1 97 ? 11.615 8.158 -6.687 1.00 90.38 97 ILE A O 1
ATOM 733 N N . PHE A 1 98 ? 13.710 7.396 -6.370 1.00 83.81 98 PHE A N 1
ATOM 734 C CA . PHE A 1 98 ? 14.257 8.684 -5.940 1.00 83.81 98 PHE A CA 1
ATOM 735 C C . PHE A 1 98 ? 14.084 9.770 -7.005 1.00 83.81 98 PHE A C 1
ATOM 737 O O . PHE A 1 98 ? 13.681 10.887 -6.694 1.00 83.81 98 PHE A O 1
ATOM 744 N N . VAL A 1 99 ? 14.407 9.456 -8.260 1.00 84.88 99 VAL A N 1
ATOM 745 C CA . VAL A 1 99 ? 14.358 10.433 -9.352 1.00 84.88 99 VAL A CA 1
ATOM 746 C C . VAL A 1 99 ? 12.919 10.863 -9.612 1.00 84.88 99 VAL A C 1
ATOM 748 O O . VAL A 1 99 ? 12.672 12.063 -9.697 1.00 84.88 99 VAL A O 1
ATOM 751 N N . LEU A 1 100 ? 11.975 9.923 -9.674 1.00 86.81 100 LEU A N 1
ATOM 752 C CA . LEU A 1 100 ? 10.559 10.227 -9.895 1.00 86.81 100 LEU A CA 1
ATOM 753 C C . LEU A 1 100 ? 9.964 11.050 -8.739 1.00 86.81 100 LEU A C 1
ATOM 755 O O . LEU A 1 100 ? 9.214 11.988 -8.995 1.00 86.81 100 LEU A O 1
ATOM 759 N N . ASP A 1 101 ? 10.363 10.779 -7.490 1.00 82.69 101 ASP A N 1
ATOM 760 C CA . ASP A 1 101 ? 9.918 11.553 -6.322 1.00 82.69 101 ASP A CA 1
ATOM 761 C C . ASP A 1 101 ? 10.438 12.994 -6.308 1.00 82.69 101 ASP A C 1
ATOM 763 O O . ASP A 1 101 ? 9.706 13.916 -5.946 1.00 82.69 101 ASP A O 1
ATOM 767 N N . VAL A 1 102 ? 11.701 13.192 -6.695 1.00 78.69 102 VAL A N 1
ATOM 768 C CA . VAL A 1 102 ? 12.344 14.515 -6.674 1.00 78.69 102 VAL A CA 1
ATOM 769 C C . VAL A 1 102 ? 11.954 15.351 -7.887 1.00 78.69 102 VAL A C 1
ATOM 771 O O . VAL A 1 102 ? 11.746 16.553 -7.755 1.00 78.69 102 VAL A O 1
ATOM 774 N N . THR A 1 103 ? 11.891 14.742 -9.072 1.00 78.19 103 THR A N 1
ATOM 775 C CA . THR A 1 103 ? 11.715 15.494 -10.324 1.00 78.19 103 THR A CA 1
ATOM 776 C C . THR A 1 103 ? 10.261 15.722 -10.699 1.00 78.19 103 THR A C 1
ATOM 778 O O . THR A 1 103 ? 10.015 16.682 -11.419 1.00 78.19 103 THR A O 1
ATOM 781 N N . LYS A 1 104 ? 9.327 14.879 -10.223 1.00 81.38 104 LYS A N 1
ATOM 782 C CA . LYS A 1 104 ? 7.889 14.930 -10.560 1.00 81.38 104 LYS A CA 1
ATOM 783 C C . LYS A 1 104 ? 7.652 15.323 -12.030 1.00 81.38 104 LYS A C 1
ATOM 785 O O . LYS A 1 104 ? 7.060 16.363 -12.300 1.00 81.38 104 LYS A O 1
ATOM 790 N N . PRO A 1 105 ? 8.213 14.549 -12.970 1.00 81.56 105 PRO A N 1
ATOM 791 C CA . PRO A 1 105 ? 8.281 14.943 -14.367 1.00 81.56 105 PRO A CA 1
ATOM 792 C C . PRO A 1 105 ? 6.886 15.018 -14.988 1.00 81.56 105 PRO A C 1
ATOM 794 O O . PRO A 1 105 ? 6.094 14.085 -14.858 1.00 81.56 105 PRO A O 1
ATOM 797 N N . ASP A 1 106 ? 6.632 16.098 -15.723 1.00 83.44 106 ASP A N 1
ATOM 798 C CA . ASP A 1 106 ? 5.440 16.226 -16.554 1.00 83.44 106 ASP A CA 1
ATOM 799 C C . ASP A 1 106 ? 5.649 15.531 -17.903 1.00 83.44 106 ASP A C 1
ATOM 801 O O . ASP A 1 106 ? 6.662 15.720 -18.594 1.00 83.44 106 ASP A O 1
ATOM 805 N N . TRP A 1 107 ? 4.659 14.719 -18.274 1.00 87.44 107 TRP A N 1
ATOM 806 C CA . TRP A 1 107 ? 4.698 13.860 -19.453 1.00 87.44 107 TRP A CA 1
ATOM 807 C C . TRP A 1 107 ? 3.732 14.341 -20.528 1.00 87.44 107 TRP A C 1
ATOM 809 O O . TRP A 1 107 ? 2.520 14.429 -20.291 1.00 87.44 107 TRP A O 1
ATOM 819 N N . THR A 1 108 ? 4.254 14.570 -21.732 1.00 90.44 108 THR A N 1
ATOM 820 C CA . THR A 1 108 ? 3.429 14.809 -22.923 1.00 90.44 108 THR A CA 1
ATOM 821 C C . THR A 1 108 ? 2.662 13.543 -23.317 1.00 90.44 108 THR A C 1
ATOM 823 O O . THR A 1 108 ? 3.012 12.438 -22.908 1.00 90.44 108 THR A O 1
ATOM 826 N N . ALA A 1 109 ? 1.623 13.670 -24.148 1.00 87.88 109 ALA A N 1
ATOM 827 C CA . ALA A 1 109 ? 0.867 12.508 -24.625 1.00 87.88 109 ALA A CA 1
ATOM 828 C C . ALA A 1 109 ? 1.757 11.479 -25.353 1.00 87.88 109 ALA A C 1
ATOM 830 O O . ALA A 1 109 ? 1.644 10.283 -25.102 1.00 87.88 109 ALA A O 1
ATOM 831 N N . ALA A 1 110 ? 2.699 11.940 -26.183 1.00 88.38 110 ALA A N 1
ATOM 832 C CA . ALA A 1 110 ? 3.645 11.066 -26.879 1.00 88.38 110 ALA A CA 1
ATOM 833 C C . ALA A 1 110 ? 4.612 10.354 -25.913 1.00 88.38 110 ALA A C 1
ATOM 835 O O . ALA A 1 110 ? 4.933 9.181 -26.099 1.00 88.38 110 ALA A O 1
ATOM 836 N N . GLU A 1 111 ? 5.054 11.039 -24.856 1.00 91.25 111 GLU A N 1
ATOM 837 C CA . GLU A 1 111 ? 5.905 10.445 -23.818 1.00 91.25 111 GLU A CA 1
ATOM 838 C C . GLU A 1 111 ? 5.147 9.423 -22.967 1.00 91.25 111 GLU A C 1
ATOM 840 O O . GLU A 1 111 ? 5.733 8.423 -22.562 1.00 91.25 111 GLU A O 1
ATOM 845 N N . ARG A 1 112 ? 3.843 9.624 -22.730 1.00 89.75 112 ARG A N 1
ATOM 846 C CA . ARG A 1 112 ? 2.996 8.655 -22.012 1.00 89.75 112 ARG A CA 1
ATOM 847 C C . ARG A 1 112 ? 2.921 7.311 -22.729 1.00 89.75 112 ARG A C 1
ATOM 849 O O . ARG A 1 112 ? 3.031 6.282 -22.071 1.00 89.75 112 ARG A O 1
ATOM 856 N N . GLU A 1 113 ? 2.838 7.304 -24.058 1.00 87.50 113 GLU A N 1
ATOM 857 C CA . GLU A 1 113 ? 2.884 6.048 -24.818 1.00 87.50 113 GLU A CA 1
ATOM 858 C C . GLU A 1 113 ? 4.232 5.332 -24.672 1.00 87.50 113 GLU A C 1
ATOM 860 O O . GLU A 1 113 ? 4.291 4.119 -24.473 1.00 87.50 113 GLU A 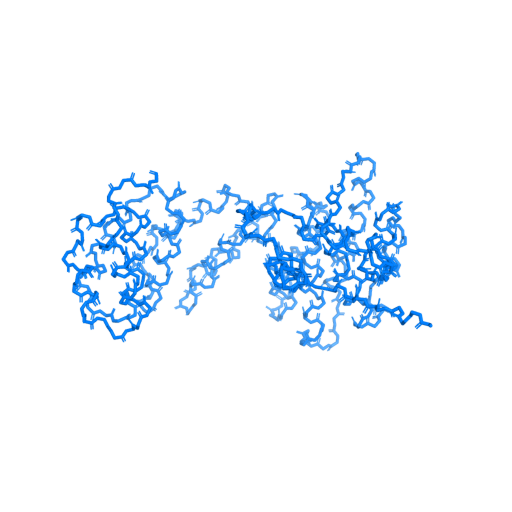O 1
ATOM 865 N N . GLN A 1 114 ? 5.343 6.070 -24.682 1.00 90.50 114 GLN A N 1
ATOM 866 C CA . GLN A 1 114 ? 6.658 5.461 -24.468 1.00 90.50 114 GLN A CA 1
ATOM 867 C C . GLN A 1 114 ? 6.842 4.974 -23.024 1.00 90.50 114 GLN A C 1
ATOM 869 O O . GLN A 1 114 ? 7.411 3.899 -22.807 1.00 90.50 114 GLN A O 1
ATOM 874 N N . LEU A 1 115 ? 6.293 5.695 -22.043 1.00 91.62 115 LEU A N 1
ATOM 875 C CA . LEU A 1 115 ? 6.224 5.261 -20.648 1.00 91.62 115 LEU A CA 1
ATOM 876 C C . LEU A 1 115 ? 5.442 3.966 -20.482 1.00 91.62 115 LEU A C 1
ATOM 878 O O . LEU A 1 115 ? 5.890 3.115 -19.716 1.00 91.62 115 LEU A O 1
ATOM 882 N N . HIS A 1 116 ? 4.334 3.777 -21.206 1.00 92.44 116 HIS A N 1
ATOM 883 C CA . HIS A 1 116 ? 3.608 2.507 -21.194 1.00 92.44 116 HIS A CA 1
ATOM 884 C C . HIS A 1 116 ? 4.532 1.343 -21.570 1.00 92.44 116 HIS A C 1
ATOM 886 O O . HIS A 1 116 ? 4.508 0.315 -20.902 1.00 92.44 116 HIS A O 1
ATOM 892 N N . THR A 1 117 ? 5.436 1.522 -22.541 1.00 92.25 117 THR A N 1
ATOM 893 C CA . THR A 1 117 ? 6.401 0.463 -22.897 1.00 92.25 117 THR A CA 1
ATOM 894 C C . THR A 1 117 ? 7.407 0.163 -21.779 1.00 92.25 117 THR A C 1
ATOM 896 O O . THR A 1 117 ? 7.808 -0.989 -21.594 1.00 92.25 117 THR A O 1
ATOM 899 N N . VAL A 1 118 ? 7.809 1.177 -21.001 1.00 95.12 118 VAL A N 1
ATOM 900 C CA . VAL A 1 118 ? 8.668 0.987 -19.821 1.00 95.12 118 VAL A CA 1
ATOM 901 C C . VAL A 1 118 ? 7.889 0.270 -18.718 1.00 95.12 118 VAL A C 1
ATOM 903 O O . VAL A 1 118 ? 8.397 -0.694 -18.151 1.00 95.12 118 VAL A O 1
ATOM 906 N N . GLN A 1 119 ? 6.648 0.683 -18.446 1.00 95.94 119 GLN A N 1
ATOM 907 C CA . GLN A 1 119 ? 5.761 0.033 -17.475 1.00 95.94 119 GLN A CA 1
ATOM 908 C C . GLN A 1 119 ? 5.523 -1.439 -17.827 1.00 95.94 119 GLN A C 1
ATOM 910 O O . GLN A 1 119 ? 5.658 -2.299 -16.957 1.00 95.94 119 GLN A O 1
ATOM 915 N N . ASP A 1 120 ? 5.244 -1.737 -19.097 1.00 95.69 120 ASP A N 1
ATOM 916 C CA . ASP A 1 120 ? 5.072 -3.100 -19.602 1.00 95.69 120 ASP A CA 1
ATOM 917 C C . ASP A 1 120 ? 6.325 -3.943 -19.354 1.00 95.69 120 ASP A C 1
ATOM 919 O O . ASP A 1 120 ? 6.217 -5.065 -18.863 1.00 95.69 120 ASP A O 1
ATOM 923 N N . SER A 1 121 ? 7.511 -3.381 -19.607 1.00 96.81 121 SER A N 1
ATOM 924 C CA . SER A 1 121 ? 8.794 -4.058 -19.371 1.00 96.81 121 SER A CA 1
ATOM 925 C C . SER A 1 121 ? 9.044 -4.313 -17.877 1.00 96.81 121 SER A C 1
ATOM 927 O O . SER A 1 121 ? 9.537 -5.375 -17.492 1.00 96.81 121 SER A O 1
ATOM 929 N N . ILE A 1 122 ? 8.677 -3.364 -17.003 1.00 98.06 122 ILE A N 1
ATOM 930 C CA . ILE A 1 122 ? 8.753 -3.549 -15.545 1.00 98.06 122 ILE A CA 1
ATOM 931 C C . ILE A 1 122 ? 7.799 -4.663 -15.109 1.00 98.06 122 ILE A C 1
ATOM 933 O O . ILE A 1 122 ? 8.194 -5.528 -14.326 1.00 98.06 122 ILE A O 1
ATOM 937 N N . VAL A 1 123 ? 6.571 -4.684 -15.631 1.00 97.88 123 VAL A N 1
ATOM 938 C CA . VAL A 1 123 ? 5.607 -5.750 -15.338 1.00 97.88 123 VAL A CA 1
ATOM 939 C C . VAL A 1 123 ? 6.113 -7.100 -15.824 1.00 97.88 123 VAL A C 1
ATOM 941 O O . VAL A 1 123 ? 6.074 -8.051 -15.049 1.00 97.88 123 VAL A O 1
ATOM 944 N N . GLU A 1 124 ? 6.635 -7.193 -17.047 1.00 97.38 124 GLU A N 1
ATOM 945 C CA . GLU A 1 124 ? 7.240 -8.416 -17.588 1.00 97.38 124 GLU A CA 1
ATOM 946 C C . GLU A 1 124 ? 8.359 -8.933 -16.691 1.00 97.38 124 GLU A C 1
ATOM 948 O O . GLU A 1 124 ? 8.375 -10.115 -16.340 1.00 97.38 124 GLU A O 1
ATOM 953 N N . TYR A 1 125 ? 9.235 -8.040 -16.229 1.00 97.56 125 TYR A N 1
ATOM 954 C CA . TYR A 1 125 ? 10.230 -8.386 -15.226 1.00 97.56 125 TYR A CA 1
ATOM 955 C C . TYR A 1 125 ? 9.570 -8.915 -13.947 1.00 97.56 125 TYR A C 1
ATOM 957 O O . TYR A 1 125 ? 9.948 -9.983 -13.471 1.00 97.56 125 TYR A O 1
ATOM 965 N N . MET A 1 126 ? 8.563 -8.232 -13.397 1.00 97.38 126 MET A N 1
ATOM 966 C CA . MET A 1 126 ? 7.905 -8.649 -12.154 1.00 97.38 126 MET A CA 1
ATOM 967 C C . MET A 1 126 ? 7.161 -9.988 -12.256 1.00 97.38 126 MET A C 1
ATOM 969 O O . MET A 1 126 ? 7.078 -10.691 -11.250 1.00 97.38 126 MET A O 1
ATOM 973 N N . ILE A 1 127 ? 6.649 -10.372 -13.430 1.00 96.56 127 ILE A N 1
ATOM 974 C CA . ILE A 1 127 ? 5.880 -11.619 -13.624 1.00 96.56 127 ILE A CA 1
ATOM 975 C C . ILE A 1 127 ? 6.676 -12.760 -14.264 1.00 96.56 127 ILE A C 1
ATOM 977 O O . ILE A 1 127 ? 6.162 -13.872 -14.342 1.00 96.56 127 ILE A O 1
ATOM 981 N N . ALA A 1 128 ? 7.909 -12.512 -14.719 1.00 95.38 128 ALA A N 1
ATOM 982 C CA . ALA A 1 128 ? 8.766 -13.541 -15.308 1.00 95.38 128 ALA A CA 1
ATOM 983 C C . ALA A 1 128 ? 8.847 -14.829 -14.445 1.00 95.38 128 ALA A C 1
ATOM 985 O O . ALA A 1 128 ? 8.712 -14.785 -13.216 1.00 95.38 128 ALA A O 1
ATOM 986 N N . PRO A 1 129 ? 9.059 -16.005 -15.048 1.00 92.50 129 PRO A N 1
ATOM 987 C CA . PRO A 1 129 ? 9.264 -17.227 -14.281 1.00 92.50 129 PRO A CA 1
ATOM 988 C C . PRO A 1 129 ? 10.586 -17.166 -13.500 1.00 92.50 129 PRO A C 1
ATOM 990 O O . PRO A 1 129 ? 11.588 -16.643 -13.992 1.00 92.50 129 PRO A O 1
ATOM 993 N N . ARG A 1 130 ? 10.585 -17.705 -12.275 1.00 89.38 130 ARG A N 1
ATOM 994 C CA . ARG A 1 130 ? 11.783 -17.904 -11.447 1.00 89.38 130 ARG A CA 1
ATOM 995 C C . ARG A 1 130 ? 11.946 -19.382 -11.133 1.00 89.38 130 ARG A C 1
ATOM 997 O O . ARG A 1 130 ? 10.969 -20.056 -10.822 1.00 89.38 130 ARG A O 1
ATOM 1004 N N . GLU A 1 131 ? 13.186 -19.860 -11.151 1.00 85.50 131 GLU A N 1
ATOM 1005 C CA . GLU A 1 131 ? 13.518 -21.239 -10.763 1.00 85.50 131 GLU A CA 1
ATOM 1006 C C . GLU A 1 131 ? 13.374 -21.477 -9.255 1.00 85.50 131 GLU A C 1
ATOM 1008 O O . GLU A 1 131 ? 13.147 -22.602 -8.814 1.00 85.50 131 GLU A O 1
ATOM 1013 N N . LYS A 1 132 ? 13.521 -20.417 -8.450 1.00 87.56 132 LYS A N 1
ATOM 1014 C CA . LYS A 1 132 ? 13.474 -20.470 -6.987 1.00 87.56 132 LYS A CA 1
ATOM 1015 C C . LYS A 1 132 ? 12.391 -19.539 -6.443 1.00 87.56 132 LYS A C 1
ATOM 1017 O O . LYS A 1 132 ? 12.076 -18.535 -7.085 1.00 87.56 132 LYS A O 1
ATOM 1022 N N . PRO A 1 133 ? 11.844 -19.828 -5.248 1.00 87.56 133 PRO A N 1
ATOM 1023 C CA . PRO A 1 133 ? 10.958 -18.898 -4.563 1.00 87.56 133 PRO A CA 1
ATOM 1024 C C . PRO A 1 133 ? 11.617 -17.525 -4.395 1.00 87.56 133 PRO A C 1
ATOM 1026 O O . PRO A 1 133 ? 12.762 -17.428 -3.952 1.00 87.56 133 PRO A O 1
ATOM 1029 N N . VAL A 1 134 ? 10.875 -16.465 -4.716 1.00 90.81 134 VAL A N 1
ATOM 1030 C CA . VAL A 1 134 ? 11.352 -15.085 -4.588 1.00 90.81 134 VAL A CA 1
ATOM 1031 C C . VAL A 1 134 ? 11.482 -14.719 -3.108 1.00 90.81 134 VAL A C 1
ATOM 1033 O O . VAL A 1 134 ? 10.481 -14.560 -2.407 1.00 90.81 134 VAL A O 1
ATOM 1036 N N . LEU A 1 135 ? 12.715 -14.585 -2.621 1.00 89.75 135 LEU A N 1
ATOM 1037 C CA . LEU A 1 135 ? 13.046 -14.302 -1.219 1.00 89.75 135 LEU A CA 1
ATOM 1038 C C . LEU A 1 135 ? 14.203 -13.293 -1.127 1.00 89.75 135 LEU A C 1
ATOM 1040 O O . LEU A 1 135 ? 14.932 -13.073 -2.094 1.00 89.75 135 LEU A O 1
ATOM 1044 N N . GLY A 1 136 ? 14.375 -12.680 0.047 1.00 91.50 136 GLY A N 1
ATOM 1045 C CA . GLY A 1 136 ? 15.508 -11.795 0.340 1.00 91.50 136 GLY A CA 1
ATOM 1046 C C . GLY A 1 136 ? 15.628 -10.611 -0.626 1.00 91.50 136 GLY A C 1
ATOM 1047 O O . GLY A 1 136 ? 14.649 -9.907 -0.881 1.00 91.50 136 GLY A O 1
ATOM 1048 N N . GLU A 1 137 ? 16.832 -10.400 -1.169 1.00 90.19 137 GLU A N 1
ATOM 1049 C CA . GLU A 1 137 ? 17.125 -9.284 -2.081 1.00 90.19 137 GLU A CA 1
ATOM 1050 C C . GLU A 1 137 ? 16.208 -9.279 -3.315 1.00 90.19 137 GLU A C 1
ATOM 1052 O O . GLU A 1 137 ? 15.782 -8.213 -3.749 1.00 90.19 137 GLU A O 1
ATOM 1057 N N . GLU A 1 138 ? 15.838 -10.440 -3.865 1.00 92.88 138 GLU A N 1
ATOM 1058 C CA . GLU A 1 138 ? 14.976 -10.483 -5.053 1.00 92.88 138 GLU A CA 1
ATOM 1059 C C . GLU A 1 138 ? 13.545 -10.016 -4.740 1.00 92.88 138 GLU A C 1
ATOM 1061 O O . GLU A 1 138 ? 12.961 -9.245 -5.503 1.00 92.88 138 GLU A O 1
ATOM 1066 N N . ALA A 1 139 ? 13.003 -10.392 -3.576 1.00 92.88 139 ALA A N 1
ATOM 1067 C CA . ALA A 1 139 ? 11.706 -9.892 -3.116 1.00 92.88 139 ALA A CA 1
ATOM 1068 C C . ALA A 1 139 ? 11.731 -8.368 -2.906 1.00 92.88 139 ALA A C 1
ATOM 1070 O O . ALA A 1 139 ? 10.789 -7.666 -3.280 1.00 92.88 139 ALA A O 1
ATOM 1071 N N . GLN A 1 140 ? 12.835 -7.838 -2.369 1.00 93.12 140 GLN A N 1
ATOM 1072 C CA . GLN A 1 140 ? 13.028 -6.395 -2.216 1.00 93.12 140 GLN A CA 1
ATOM 1073 C C . GLN A 1 140 ? 13.079 -5.678 -3.571 1.00 93.12 140 GLN A C 1
ATOM 1075 O O . GLN A 1 140 ? 12.451 -4.630 -3.735 1.00 93.12 140 GLN A O 1
ATOM 1080 N N . VAL A 1 141 ? 13.771 -6.253 -4.557 1.00 96.19 141 VAL A N 1
ATOM 1081 C CA . VAL A 1 141 ? 13.829 -5.716 -5.923 1.00 96.19 141 VAL A CA 1
ATOM 1082 C C . VAL A 1 141 ? 12.440 -5.670 -6.559 1.00 96.19 141 VAL A C 1
ATOM 1084 O O . VAL A 1 141 ? 12.068 -4.633 -7.110 1.00 96.19 141 VAL A O 1
ATOM 1087 N N . LEU A 1 142 ? 11.636 -6.730 -6.425 1.00 96.12 142 LEU A N 1
ATOM 1088 C CA . LEU A 1 142 ? 10.251 -6.725 -6.908 1.00 96.12 142 LEU A CA 1
ATOM 1089 C C . LEU A 1 142 ? 9.376 -5.696 -6.181 1.00 96.12 142 LEU A C 1
ATOM 1091 O O . LEU A 1 142 ? 8.554 -5.028 -6.810 1.00 96.12 142 LEU A O 1
ATOM 1095 N N . SER A 1 143 ? 9.578 -5.507 -4.875 1.00 94.00 143 SER A N 1
ATOM 1096 C CA . SER A 1 143 ? 8.901 -4.447 -4.119 1.00 94.00 143 SER A CA 1
ATOM 1097 C C . SER A 1 143 ? 9.275 -3.052 -4.637 1.00 94.00 143 SER A C 1
ATOM 1099 O O . SER A 1 143 ? 8.415 -2.176 -4.737 1.00 94.00 143 SER A O 1
ATOM 1101 N N . TYR A 1 144 ? 10.534 -2.821 -5.021 1.00 95.75 144 TYR A N 1
ATOM 1102 C CA . TYR A 1 144 ? 10.945 -1.552 -5.626 1.00 95.75 144 TYR A CA 1
ATOM 1103 C C . TYR A 1 144 ? 10.392 -1.370 -7.039 1.00 95.75 144 TYR A C 1
ATOM 1105 O O . TYR A 1 144 ? 9.942 -0.272 -7.356 1.00 95.75 144 TYR A O 1
ATOM 1113 N N . ALA A 1 145 ? 10.344 -2.425 -7.852 1.00 97.56 145 ALA A N 1
ATOM 1114 C CA . ALA A 1 145 ? 9.685 -2.392 -9.156 1.00 97.56 145 ALA A CA 1
ATOM 1115 C C . ALA A 1 145 ? 8.202 -1.996 -9.027 1.00 97.56 145 ALA A C 1
ATOM 1117 O O . ALA A 1 145 ? 7.752 -1.059 -9.687 1.00 97.56 145 ALA A O 1
ATOM 1118 N N . SER A 1 146 ? 7.481 -2.614 -8.083 1.00 96.06 146 SER A N 1
ATOM 1119 C CA . SER A 1 146 ? 6.111 -2.237 -7.707 1.00 96.06 146 SER A CA 1
ATOM 1120 C C . SER A 1 146 ? 6.007 -0.754 -7.328 1.00 96.06 146 SER A C 1
ATOM 1122 O O . SER A 1 146 ? 5.152 -0.034 -7.839 1.00 96.06 146 SER A O 1
ATOM 1124 N N . LYS A 1 147 ? 6.916 -0.253 -6.482 1.00 94.38 147 LYS A N 1
ATOM 1125 C CA . LYS A 1 147 ? 6.932 1.164 -6.086 1.00 94.38 147 LYS A CA 1
ATOM 1126 C C . LYS A 1 147 ? 7.176 2.105 -7.261 1.00 94.38 147 LYS A C 1
ATOM 1128 O O . LYS A 1 147 ? 6.569 3.168 -7.265 1.00 94.38 147 LYS A O 1
ATOM 1133 N N . VAL A 1 148 ? 8.026 1.740 -8.227 1.00 95.44 148 VAL A N 1
ATOM 1134 C CA . VAL A 1 148 ? 8.230 2.527 -9.456 1.00 95.44 148 VAL A CA 1
ATOM 1135 C C . VAL A 1 148 ? 6.940 2.587 -10.269 1.00 95.44 148 VAL A C 1
ATOM 1137 O O . VAL A 1 148 ? 6.530 3.682 -10.638 1.00 95.44 148 VAL A O 1
ATOM 1140 N N . LEU A 1 149 ? 6.252 1.458 -10.476 1.00 95.12 149 LEU A N 1
ATOM 1141 C CA . LEU A 1 149 ? 4.951 1.443 -11.162 1.00 95.12 149 LEU A CA 1
ATOM 1142 C C . LEU A 1 149 ? 3.927 2.356 -10.471 1.00 95.12 149 LEU A C 1
ATOM 1144 O O . LEU A 1 149 ? 3.204 3.102 -11.126 1.00 95.12 149 LEU A O 1
ATOM 1148 N N . LEU A 1 150 ? 3.914 2.360 -9.137 1.00 91.69 150 LEU A N 1
ATOM 1149 C CA . LEU A 1 150 ? 3.025 3.204 -8.338 1.00 91.69 150 LEU A CA 1
ATOM 1150 C C . LEU A 1 150 ? 3.428 4.691 -8.298 1.00 91.69 150 LEU A C 1
ATOM 1152 O O . LEU A 1 150 ? 2.689 5.485 -7.718 1.00 91.69 150 LEU A O 1
ATOM 1156 N N . LYS A 1 151 ? 4.559 5.095 -8.897 1.00 90.25 151 LYS A N 1
ATOM 1157 C CA . LYS A 1 151 ? 4.879 6.519 -9.110 1.00 90.25 151 LYS A CA 1
ATOM 1158 C C . LYS A 1 151 ? 4.148 7.119 -10.302 1.00 90.25 151 LYS A C 1
ATOM 1160 O O . LYS A 1 151 ? 4.053 8.337 -10.379 1.00 90.25 151 LYS A O 1
ATOM 1165 N N . PHE A 1 152 ? 3.633 6.294 -11.208 1.00 87.25 152 PHE A N 1
ATOM 1166 C CA . PHE A 1 152 ? 2.845 6.781 -12.330 1.00 87.25 152 PHE A CA 1
ATOM 1167 C C . PHE A 1 152 ? 1.386 7.005 -11.911 1.00 87.25 152 PHE A C 1
ATOM 1169 O O . PHE A 1 152 ? 0.844 6.303 -11.044 1.00 87.25 152 PHE A O 1
ATOM 1176 N N . ASP A 1 153 ? 0.751 8.004 -12.524 1.00 80.12 153 ASP A N 1
ATOM 1177 C CA . ASP A 1 153 ? -0.658 8.338 -12.280 1.00 80.12 15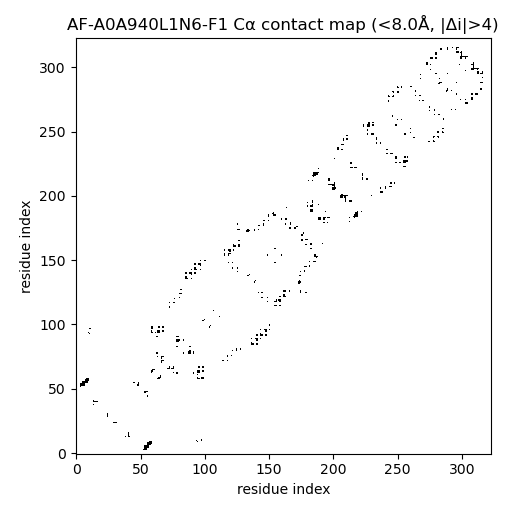3 ASP A CA 1
ATOM 1178 C C . ASP A 1 153 ? -1.601 7.262 -12.814 1.00 80.12 153 ASP A C 1
ATOM 1180 O O . ASP A 1 153 ? -2.639 6.994 -12.221 1.00 80.12 153 ASP A O 1
ATOM 1184 N N . SER A 1 154 ? -1.208 6.613 -13.910 1.00 82.75 154 SER A N 1
ATOM 1185 C CA . SER A 1 154 ? -1.915 5.484 -14.504 1.00 82.75 154 SER A CA 1
ATOM 1186 C C . SER A 1 154 ? -0.920 4.455 -15.034 1.00 82.75 154 SER A C 1
ATOM 1188 O O . SER A 1 154 ? 0.232 4.779 -15.344 1.00 82.75 154 SER A O 1
ATOM 1190 N N . MET A 1 155 ? -1.365 3.202 -15.102 1.00 89.38 155 MET A N 1
ATOM 1191 C CA . MET A 1 155 ? -0.629 2.132 -15.768 1.00 89.38 155 MET A CA 1
ATOM 1192 C C . MET A 1 155 ? -1.272 1.789 -17.104 1.00 89.38 155 MET A C 1
ATOM 1194 O O . MET A 1 155 ? -2.492 1.893 -17.252 1.00 89.38 155 MET A O 1
ATOM 1198 N N . SER A 1 156 ? -0.458 1.289 -18.032 1.00 89.44 156 SER A N 1
ATOM 1199 C CA . SER A 1 156 ? -0.949 0.741 -19.292 1.00 89.44 156 SER A CA 1
ATOM 1200 C C . SER A 1 156 ? -1.993 -0.376 -19.040 1.00 89.44 156 SER A C 1
ATOM 1202 O O . SER A 1 156 ? -1.812 -1.216 -18.145 1.00 89.44 156 SER A O 1
ATOM 1204 N N . PRO A 1 157 ? -3.079 -0.449 -19.834 1.00 91.25 157 PRO A N 1
ATOM 1205 C CA . PRO A 1 157 ? -4.047 -1.543 -19.737 1.00 91.25 157 PRO A CA 1
ATOM 1206 C C . PRO A 1 157 ? -3.409 -2.926 -19.943 1.00 91.25 157 PRO A C 1
ATOM 1208 O O . PRO A 1 157 ? -3.789 -3.896 -19.283 1.00 91.25 157 PRO A O 1
ATOM 1211 N N . THR A 1 158 ? -2.400 -3.012 -20.815 1.00 93.31 158 THR A N 1
ATOM 1212 C CA . THR A 1 158 ? -1.635 -4.236 -21.089 1.00 93.31 158 THR A CA 1
ATOM 1213 C C . THR A 1 158 ? -0.882 -4.719 -19.849 1.00 93.31 158 THR A C 1
ATOM 1215 O O . THR A 1 158 ? -0.973 -5.896 -19.491 1.00 93.31 158 THR A O 1
ATOM 1218 N N . ALA A 1 159 ? -0.185 -3.817 -19.153 1.00 95.12 159 ALA A N 1
ATOM 1219 C CA . ALA A 1 159 ? 0.513 -4.086 -17.899 1.00 95.12 159 ALA A CA 1
ATOM 1220 C C . ALA A 1 159 ? -0.457 -4.598 -16.825 1.00 95.12 159 ALA A C 1
ATOM 1222 O O . ALA A 1 159 ? -0.211 -5.638 -16.207 1.00 95.12 159 ALA A O 1
ATOM 1223 N N . VAL A 1 160 ? -1.600 -3.923 -16.654 1.00 95.88 160 VAL A N 1
ATOM 1224 C CA . VAL A 1 160 ? -2.647 -4.345 -15.710 1.00 95.88 160 VAL A CA 1
ATOM 1225 C C . VAL A 1 160 ? -3.139 -5.757 -16.040 1.00 95.88 160 VAL A C 1
ATOM 1227 O O . VAL A 1 160 ? -3.194 -6.615 -15.156 1.00 95.88 160 VAL A O 1
ATOM 1230 N N . GLN A 1 161 ? -3.442 -6.039 -17.310 1.00 96.25 161 GLN A N 1
ATOM 1231 C CA . GLN A 1 161 ? -3.940 -7.346 -17.739 1.00 96.25 161 GLN A CA 1
ATOM 1232 C C . GLN A 1 161 ? -2.913 -8.470 -17.523 1.00 96.25 161 GLN A C 1
ATOM 1234 O O . GLN A 1 161 ? -3.280 -9.565 -17.079 1.00 96.25 161 GLN A O 1
ATOM 1239 N N . LYS A 1 162 ? -1.628 -8.207 -17.784 1.00 97.00 162 LYS A N 1
ATOM 1240 C CA . LYS A 1 162 ? -0.525 -9.146 -17.523 1.00 97.00 162 LYS A CA 1
ATOM 1241 C C . LYS A 1 162 ? -0.413 -9.477 -16.031 1.00 97.00 162 LYS A C 1
ATOM 1243 O O . LYS A 1 162 ? -0.376 -10.653 -15.664 1.00 97.00 162 LYS A O 1
ATOM 1248 N N . MET A 1 163 ? -0.451 -8.465 -15.164 1.00 97.25 163 MET A N 1
ATOM 1249 C CA . MET A 1 163 ? -0.418 -8.653 -13.708 1.00 97.25 163 MET A CA 1
ATOM 1250 C C . MET A 1 163 ? -1.634 -9.426 -13.187 1.00 97.25 163 MET A C 1
ATOM 1252 O O . MET A 1 163 ? -1.480 -10.331 -12.368 1.00 97.25 163 MET A O 1
ATOM 1256 N N . LEU A 1 164 ? -2.835 -9.115 -13.685 1.00 96.44 164 LEU A N 1
ATOM 1257 C CA . LEU A 1 164 ? -4.059 -9.838 -13.333 1.00 96.44 164 LEU A CA 1
ATOM 1258 C C . LEU A 1 164 ? -3.997 -11.313 -13.747 1.00 96.44 164 LEU A C 1
ATOM 1260 O O . LEU A 1 164 ? -4.412 -12.186 -12.985 1.00 96.44 164 LEU A O 1
ATOM 1264 N N . SER A 1 165 ? -3.471 -11.594 -14.940 1.00 96.19 165 SER A N 1
ATOM 1265 C CA . SER A 1 165 ? -3.327 -12.960 -15.461 1.00 96.19 165 SER A CA 1
ATOM 1266 C C . SER A 1 165 ? -2.307 -13.766 -14.652 1.00 96.19 165 SER A C 1
ATOM 1268 O O . SER A 1 165 ? -2.559 -14.921 -14.300 1.00 96.19 165 SER A O 1
ATOM 1270 N N . TYR A 1 166 ? -1.185 -13.140 -14.285 1.00 96.19 166 TYR A N 1
ATOM 1271 C CA . TYR A 1 166 ? -0.202 -13.740 -13.387 1.00 96.19 166 TYR A CA 1
ATOM 1272 C C . TYR A 1 166 ? -0.804 -14.029 -12.004 1.00 96.19 166 TYR A C 1
ATOM 1274 O O . TYR A 1 166 ? -0.711 -15.151 -11.513 1.00 96.19 166 TYR A O 1
ATOM 1282 N N . TYR A 1 167 ? -1.480 -13.053 -11.390 1.00 95.06 167 TYR A N 1
ATOM 1283 C CA . TYR A 1 167 ? -2.066 -13.221 -10.057 1.00 95.06 167 TYR A CA 1
ATOM 1284 C C . TYR A 1 167 ? -3.079 -14.376 -10.003 1.00 95.06 167 TYR A C 1
ATOM 1286 O O . TYR A 1 167 ? -3.092 -15.143 -9.040 1.00 95.06 167 TYR A O 1
ATOM 1294 N N . ALA A 1 168 ? -3.898 -14.522 -11.050 1.00 92.94 168 ALA A N 1
ATOM 1295 C CA . ALA A 1 168 ? -4.899 -15.580 -11.149 1.00 92.94 168 ALA A CA 1
ATOM 1296 C C . ALA A 1 168 ? -4.294 -16.987 -11.309 1.00 92.94 168 ALA A C 1
ATOM 1298 O O . ALA A 1 168 ? -4.874 -17.955 -10.826 1.00 92.94 168 ALA A O 1
ATOM 1299 N N . SER A 1 169 ? -3.147 -17.109 -11.983 1.00 92.69 169 SER A N 1
ATOM 1300 C CA . SER A 1 169 ? -2.506 -18.402 -12.275 1.00 92.69 169 SER A CA 1
ATOM 1301 C C . SER A 1 169 ? -1.463 -18.821 -11.234 1.00 92.69 169 SER A C 1
ATOM 1303 O O . SER A 1 169 ? -1.213 -20.014 -11.051 1.00 92.69 169 SER A O 1
ATOM 1305 N N . ALA A 1 170 ? -0.867 -17.868 -10.518 1.00 89.75 170 ALA A N 1
ATOM 1306 C CA . ALA A 1 170 ? 0.097 -18.152 -9.465 1.00 89.75 170 ALA A CA 1
ATOM 1307 C C . ALA A 1 170 ? -0.587 -18.842 -8.271 1.00 89.75 170 ALA A C 1
ATOM 1309 O O . ALA A 1 170 ? -1.639 -18.401 -7.809 1.00 89.75 170 ALA A O 1
ATOM 1310 N N . LYS A 1 171 ? 0.020 -19.904 -7.722 1.00 81.62 171 LYS A N 1
ATOM 1311 C CA . LYS A 1 171 ? -0.533 -20.628 -6.561 1.00 81.62 171 LYS A CA 1
ATOM 1312 C C . LYS A 1 171 ? -0.383 -19.800 -5.277 1.00 81.62 171 LYS A C 1
ATOM 1314 O O . LYS A 1 171 ? -1.380 -19.283 -4.776 1.00 81.62 171 LYS A O 1
ATOM 1319 N N . THR A 1 172 ? 0.845 -19.584 -4.809 1.00 75.38 172 THR A N 1
ATOM 1320 C CA . THR A 1 172 ? 1.193 -18.772 -3.626 1.00 75.38 172 THR A CA 1
ATOM 1321 C C . THR A 1 172 ? 2.658 -18.318 -3.703 1.00 75.38 172 THR A C 1
ATOM 1323 O O . THR A 1 172 ? 3.451 -18.920 -4.428 1.00 75.38 172 THR A O 1
ATOM 1326 N N . GLY A 1 173 ? 3.024 -17.258 -2.974 1.00 85.94 173 GLY A N 1
ATOM 1327 C CA . GLY A 1 173 ? 4.414 -16.815 -2.806 1.00 85.94 173 GLY A CA 1
ATOM 1328 C C . GLY A 1 173 ? 4.593 -15.301 -2.909 1.00 85.94 173 GLY A C 1
ATOM 1329 O O . GLY A 1 173 ? 3.763 -14.612 -3.499 1.00 85.94 173 GLY A O 1
ATOM 1330 N N . ASN A 1 174 ? 5.727 -14.796 -2.410 1.00 88.94 174 ASN A N 1
ATOM 1331 C CA . ASN A 1 174 ? 6.015 -13.357 -2.318 1.00 88.94 174 ASN A CA 1
ATOM 1332 C C . ASN A 1 174 ? 5.817 -12.599 -3.634 1.00 88.94 174 ASN A C 1
ATOM 1334 O O . ASN A 1 174 ? 5.366 -11.462 -3.630 1.00 88.94 174 ASN A O 1
ATOM 1338 N N . GLN A 1 175 ? 6.125 -13.216 -4.776 1.00 93.56 175 GLN A N 1
ATOM 1339 C CA . GLN A 1 175 ? 5.892 -12.598 -6.079 1.00 93.56 175 GLN A CA 1
ATOM 1340 C C . GLN A 1 175 ? 4.394 -12.368 -6.345 1.00 93.56 175 GLN A C 1
ATOM 1342 O O . GLN A 1 175 ? 4.017 -11.297 -6.811 1.00 93.56 175 GLN A O 1
ATOM 1347 N N . LYS A 1 176 ? 3.528 -13.340 -6.018 1.00 93.31 176 LYS A N 1
ATOM 1348 C CA . LYS A 1 176 ? 2.064 -13.195 -6.113 1.00 93.31 176 LYS A CA 1
ATOM 1349 C C . LYS A 1 176 ? 1.559 -12.122 -5.154 1.00 93.31 176 LYS A C 1
ATOM 1351 O O . LYS A 1 176 ? 0.736 -11.307 -5.563 1.00 93.31 176 LYS A O 1
ATOM 1356 N N . ASP A 1 177 ? 2.074 -12.092 -3.928 1.00 90.75 177 ASP A N 1
ATOM 1357 C CA . ASP A 1 177 ? 1.675 -11.099 -2.928 1.00 90.75 177 ASP A CA 1
ATOM 1358 C C . ASP A 1 177 ? 2.070 -9.682 -3.342 1.00 90.75 177 ASP A C 1
ATOM 1360 O O . ASP A 1 177 ? 1.221 -8.795 -3.341 1.00 90.75 177 ASP A O 1
ATOM 1364 N N . ILE A 1 178 ? 3.308 -9.482 -3.810 1.00 94.19 178 ILE A N 1
ATOM 1365 C CA . ILE A 1 178 ? 3.778 -8.188 -4.322 1.00 94.19 178 ILE A CA 1
ATOM 1366 C C . ILE A 1 178 ? 2.903 -7.726 -5.491 1.00 94.19 178 ILE A C 1
ATOM 1368 O O . ILE A 1 178 ? 2.459 -6.582 -5.488 1.00 94.19 178 ILE A O 1
ATOM 1372 N N . ILE A 1 179 ? 2.610 -8.605 -6.457 1.00 95.94 179 ILE A N 1
ATOM 1373 C CA . ILE A 1 179 ? 1.737 -8.281 -7.597 1.00 95.94 179 ILE A CA 1
ATOM 1374 C C . ILE A 1 179 ? 0.317 -7.931 -7.130 1.00 95.94 179 ILE A C 1
ATOM 1376 O O . ILE A 1 179 ? -0.254 -6.946 -7.600 1.00 95.94 179 ILE A O 1
ATOM 1380 N N . GLY A 1 180 ? -0.247 -8.707 -6.201 1.00 93.62 180 GLY A N 1
ATOM 1381 C CA . GLY A 1 180 ? -1.568 -8.455 -5.626 1.00 93.62 180 GLY A CA 1
ATOM 1382 C C . GLY A 1 180 ? -1.639 -7.101 -4.923 1.00 93.62 180 GLY A C 1
ATOM 1383 O O . GLY A 1 180 ? -2.555 -6.322 -5.176 1.00 93.62 180 GLY A O 1
ATOM 1384 N N . GLU A 1 181 ? -0.640 -6.775 -4.105 1.00 92.62 181 GLU A N 1
ATOM 1385 C CA . GLU A 1 181 ? -0.543 -5.474 -3.444 1.00 92.62 181 GLU A CA 1
ATOM 1386 C C . GLU A 1 181 ? -0.381 -4.323 -4.439 1.00 92.62 181 GLU A C 1
ATOM 1388 O O . GLU A 1 181 ? -1.022 -3.286 -4.272 1.00 92.62 181 GLU A O 1
ATOM 1393 N N . THR A 1 182 ? 0.423 -4.489 -5.496 1.00 95.19 182 THR A N 1
ATOM 1394 C CA . THR A 1 182 ? 0.534 -3.473 -6.551 1.00 95.19 182 THR A CA 1
ATOM 1395 C C . THR A 1 182 ? -0.825 -3.216 -7.197 1.00 95.19 182 THR A C 1
ATOM 1397 O O . THR A 1 182 ? -1.213 -2.058 -7.323 1.00 95.19 182 THR A O 1
ATOM 1400 N N . LEU A 1 183 ? -1.566 -4.274 -7.553 1.00 95.25 183 LEU A N 1
ATOM 1401 C CA . LEU A 1 183 ? -2.889 -4.176 -8.178 1.00 95.25 183 LEU A CA 1
ATOM 1402 C C . LEU A 1 183 ? -3.904 -3.441 -7.288 1.00 95.25 183 LEU A C 1
ATOM 1404 O O . LEU A 1 183 ? -4.674 -2.625 -7.789 1.00 95.25 183 LEU A O 1
ATOM 1408 N N . ILE A 1 184 ? -3.887 -3.696 -5.976 1.00 93.56 184 ILE A N 1
ATOM 1409 C CA . ILE A 1 184 ? -4.776 -3.042 -4.998 1.00 93.56 184 ILE A CA 1
ATOM 1410 C C . ILE A 1 184 ? -4.476 -1.545 -4.864 1.00 93.56 184 ILE A C 1
ATOM 1412 O O . ILE A 1 184 ? -5.367 -0.748 -4.572 1.00 93.56 184 ILE A O 1
ATOM 1416 N N . ARG A 1 185 ? -3.222 -1.147 -5.091 1.00 92.81 185 ARG A N 1
ATOM 1417 C CA . ARG A 1 185 ? -2.785 0.248 -4.994 1.00 92.81 185 ARG A CA 1
ATOM 1418 C C . ARG A 1 185 ? -2.897 1.013 -6.311 1.00 92.81 185 ARG A C 1
ATOM 1420 O O . ARG A 1 185 ? -2.493 2.170 -6.347 1.00 92.81 185 ARG A O 1
ATOM 1427 N N . LEU A 1 186 ? -3.422 0.422 -7.381 1.00 92.88 186 LEU A N 1
ATOM 1428 C CA . LEU A 1 186 ? -3.678 1.159 -8.620 1.00 92.88 186 LEU A CA 1
ATOM 1429 C C . LEU A 1 186 ? -4.822 2.164 -8.447 1.00 92.88 186 LEU A C 1
ATOM 1431 O O . LEU A 1 186 ? -5.679 2.014 -7.577 1.00 92.88 186 LEU A O 1
ATOM 1435 N N . ASN A 1 187 ? -4.818 3.191 -9.294 1.00 90.19 187 ASN A N 1
ATOM 1436 C CA . ASN A 1 187 ? -5.902 4.154 -9.411 1.00 90.19 187 ASN A CA 1
ATOM 1437 C C . ASN A 1 187 ? -6.255 4.333 -10.902 1.00 90.19 187 ASN A C 1
ATOM 1439 O O . ASN A 1 187 ? -5.409 4.831 -11.647 1.00 90.19 187 ASN A O 1
ATOM 1443 N N . PRO A 1 188 ? -7.452 3.917 -11.352 1.00 91.88 188 PRO A N 1
ATOM 1444 C CA . PRO A 1 188 ? -8.475 3.204 -10.577 1.00 91.88 188 PRO A CA 1
ATOM 1445 C C . PRO A 1 188 ? -8.039 1.776 -10.198 1.00 91.88 188 PRO A C 1
ATOM 1447 O O . PRO A 1 188 ? -7.215 1.163 -10.885 1.00 91.88 188 PRO A O 1
ATOM 1450 N N . ILE A 1 189 ? -8.603 1.223 -9.118 1.00 93.56 189 ILE A N 1
ATOM 1451 C CA . ILE A 1 189 ? -8.362 -0.183 -8.748 1.00 93.56 189 ILE A CA 1
ATOM 1452 C C . ILE A 1 189 ? -9.135 -1.131 -9.695 1.00 93.56 189 ILE A C 1
ATOM 1454 O O . ILE A 1 189 ? -10.346 -0.965 -9.874 1.00 93.56 189 ILE A O 1
ATOM 1458 N N . PRO A 1 190 ? -8.498 -2.172 -10.273 1.00 93.88 190 PRO A N 1
ATOM 1459 C CA . PRO A 1 190 ? -9.199 -3.161 -11.092 1.00 93.88 190 PRO A CA 1
ATOM 1460 C C . PRO A 1 190 ? -10.248 -3.955 -10.299 1.00 93.88 190 PRO A C 1
ATOM 1462 O O . PRO A 1 190 ? -9.998 -4.361 -9.164 1.00 93.88 190 PRO A O 1
ATOM 1465 N N . GLU A 1 191 ? -11.385 -4.297 -10.917 1.00 92.56 191 GLU A N 1
ATOM 1466 C CA . GLU A 1 191 ? -12.459 -5.075 -10.262 1.00 92.56 191 GLU A CA 1
ATOM 1467 C C . GLU A 1 191 ? -11.973 -6.410 -9.678 1.00 92.56 191 GLU A C 1
ATOM 1469 O O . GLU A 1 191 ? -12.323 -6.781 -8.559 1.00 92.56 191 GLU A O 1
ATOM 1474 N N . LYS A 1 192 ? -11.082 -7.114 -10.384 1.00 91.25 192 LYS A N 1
ATOM 1475 C CA . LYS A 1 192 ? -10.471 -8.343 -9.855 1.00 91.25 192 LYS A CA 1
ATOM 1476 C C . LYS A 1 192 ? -9.650 -8.088 -8.584 1.00 91.25 192 LYS A C 1
ATOM 1478 O O . LYS A 1 192 ? -9.675 -8.913 -7.676 1.00 91.25 192 LYS A O 1
ATOM 1483 N N . ALA A 1 193 ? -8.967 -6.947 -8.486 1.00 91.69 193 ALA A N 1
ATOM 1484 C CA . ALA A 1 193 ? -8.199 -6.575 -7.299 1.00 91.69 193 ALA A CA 1
ATOM 1485 C C . ALA A 1 193 ? -9.097 -6.165 -6.122 1.00 91.69 193 ALA A C 1
ATOM 1487 O O . ALA A 1 193 ? -8.761 -6.456 -4.975 1.00 91.69 193 ALA A O 1
ATOM 1488 N N . LYS A 1 194 ? -10.285 -5.601 -6.388 1.00 93.75 194 LYS A N 1
ATOM 1489 C CA . LYS A 1 194 ? -11.324 -5.416 -5.359 1.00 93.75 194 LYS A CA 1
ATOM 1490 C C . LYS A 1 194 ? -11.721 -6.749 -4.712 1.00 93.75 194 LYS A C 1
ATOM 1492 O O . LYS A 1 194 ? -11.941 -6.798 -3.505 1.00 93.75 194 LYS A O 1
ATOM 1497 N N . GLY A 1 195 ? -11.762 -7.835 -5.490 1.00 92.19 195 GLY A N 1
ATOM 1498 C CA . GLY A 1 195 ? -11.972 -9.195 -4.976 1.00 92.19 195 GLY A CA 1
ATOM 1499 C C . GLY A 1 195 ? -10.919 -9.623 -3.946 1.00 92.19 195 GLY A C 1
ATOM 1500 O O . GLY A 1 195 ? -11.285 -10.114 -2.882 1.00 92.19 195 GLY A O 1
ATOM 1501 N N . ILE A 1 196 ? -9.637 -9.342 -4.214 1.00 89.69 196 ILE A N 1
ATOM 1502 C CA . ILE A 1 196 ? -8.515 -9.655 -3.307 1.00 89.69 196 ILE A CA 1
ATOM 1503 C C . ILE A 1 196 ? -8.681 -8.938 -1.960 1.00 89.69 196 ILE A C 1
ATOM 1505 O O . ILE A 1 196 ? -8.473 -9.526 -0.898 1.00 89.69 196 ILE A O 1
ATOM 1509 N N . VAL A 1 197 ? -9.078 -7.661 -1.993 1.00 92.00 197 VAL A N 1
ATOM 1510 C CA . VAL A 1 197 ? -9.329 -6.875 -0.776 1.00 92.00 197 VAL A CA 1
ATOM 1511 C C . VAL A 1 197 ? -10.450 -7.502 0.050 1.00 92.00 197 VAL A C 1
ATOM 1513 O O . VAL A 1 197 ? -10.274 -7.705 1.251 1.00 92.00 197 VAL A O 1
ATOM 1516 N N . ARG A 1 198 ? -11.581 -7.856 -0.577 1.00 93.31 198 ARG A N 1
ATOM 1517 C CA . ARG A 1 198 ? -12.713 -8.479 0.132 1.00 93.31 198 ARG A CA 1
ATOM 1518 C C . ARG A 1 198 ? -12.335 -9.803 0.770 1.00 93.31 198 ARG A C 1
ATOM 1520 O O . ARG A 1 198 ? -12.687 -10.022 1.923 1.00 93.31 198 ARG A O 1
ATOM 1527 N N . GLU A 1 199 ? -11.603 -10.648 0.052 1.00 90.94 199 GLU A N 1
ATOM 1528 C CA . GLU A 1 199 ? -11.119 -11.926 0.577 1.00 90.94 199 GLU A CA 1
ATOM 1529 C C . GLU A 1 199 ? -10.276 -11.716 1.842 1.00 90.94 199 GLU A C 1
ATOM 1531 O O . GLU A 1 199 ? -10.526 -12.351 2.868 1.00 90.94 199 GLU A O 1
ATOM 1536 N N . ARG A 1 200 ? -9.339 -10.759 1.813 1.00 90.19 200 ARG A N 1
ATOM 1537 C CA . ARG A 1 200 ? -8.501 -10.443 2.978 1.00 90.19 200 ARG A CA 1
ATOM 1538 C C . ARG A 1 200 ? -9.299 -9.838 4.129 1.00 90.19 200 ARG A C 1
ATOM 1540 O O . ARG A 1 200 ? -9.078 -10.230 5.267 1.00 90.19 200 ARG A O 1
ATOM 1547 N N . LEU A 1 201 ? -10.253 -8.945 3.859 1.00 92.75 201 LEU A N 1
ATOM 1548 C CA . LEU A 1 201 ? -11.142 -8.395 4.890 1.00 92.75 201 LEU A CA 1
ATOM 1549 C C . LEU A 1 201 ? -12.033 -9.467 5.527 1.00 92.75 201 LEU A C 1
ATOM 1551 O O . LEU A 1 201 ? -12.366 -9.365 6.700 1.00 92.75 201 LEU A O 1
ATOM 1555 N N . GLN A 1 202 ? -12.411 -10.502 4.781 1.00 90.88 202 GLN A N 1
ATOM 1556 C CA . GLN A 1 202 ? -13.249 -11.602 5.266 1.00 90.88 202 GLN A CA 1
ATOM 1557 C C . GLN A 1 202 ? -12.435 -12.772 5.840 1.00 90.88 202 GLN A C 1
ATOM 1559 O O . GLN A 1 202 ? -13.017 -13.780 6.253 1.00 90.88 202 GLN A O 1
ATOM 1564 N N . SER A 1 203 ? -11.104 -12.650 5.888 1.00 87.62 203 SER A N 1
ATOM 1565 C CA . SER A 1 203 ? -10.221 -13.661 6.463 1.00 87.62 203 SER A CA 1
ATOM 1566 C C . SER A 1 203 ? -10.615 -13.957 7.909 1.00 87.62 203 SER A C 1
ATOM 1568 O O . SER A 1 203 ? -10.754 -13.055 8.734 1.00 87.62 203 SER A O 1
ATOM 1570 N N . LYS A 1 204 ? -10.774 -15.244 8.237 1.00 81.31 204 LYS A N 1
ATOM 1571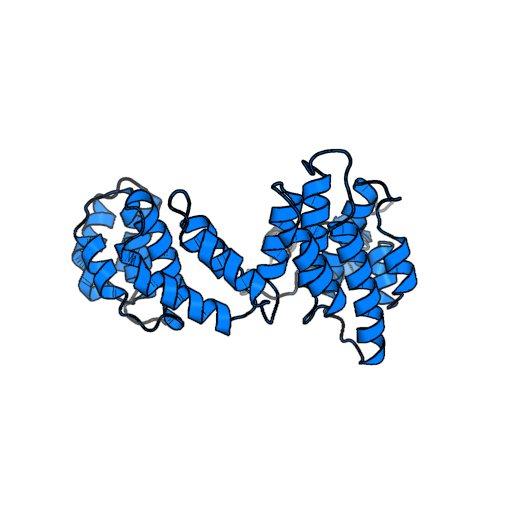 C CA . LYS A 1 204 ? -11.059 -15.681 9.614 1.00 81.31 204 LYS A CA 1
ATOM 1572 C C . LYS A 1 204 ? -9.838 -15.564 10.526 1.00 81.31 204 LYS A C 1
ATOM 1574 O O . LYS A 1 204 ? -9.998 -15.501 11.739 1.00 81.31 204 LYS A O 1
ATOM 1579 N N . THR A 1 205 ? -8.636 -15.570 9.951 1.00 78.69 205 THR A N 1
ATOM 1580 C CA . THR A 1 205 ? -7.370 -15.598 10.692 1.00 78.69 205 THR A CA 1
ATOM 1581 C C . THR A 1 205 ? -6.726 -14.222 10.790 1.00 78.69 205 THR A C 1
ATOM 1583 O O . THR A 1 205 ? -6.199 -13.878 11.843 1.00 78.69 205 THR A O 1
ATOM 1586 N N . SER A 1 206 ? -6.777 -13.423 9.722 1.00 85.75 206 SER A N 1
ATOM 1587 C CA . SER A 1 206 ? -6.072 -12.138 9.659 1.00 85.75 206 SER A CA 1
ATOM 1588 C C . SER A 1 206 ? -6.838 -11.036 8.907 1.00 85.75 206 SER A C 1
ATOM 1590 O O . SER A 1 206 ? -6.313 -10.416 7.983 1.00 85.75 206 SER A O 1
ATOM 1592 N N . PRO A 1 207 ? -8.078 -10.703 9.317 1.00 90.81 207 PRO A N 1
ATOM 1593 C CA . PRO A 1 207 ? -8.853 -9.649 8.653 1.00 90.81 207 PRO A CA 1
ATOM 1594 C C . PRO A 1 207 ? -8.195 -8.262 8.760 1.00 90.81 207 PRO A C 1
ATOM 1596 O O . PRO A 1 207 ? -8.418 -7.392 7.918 1.00 90.81 207 PRO A O 1
ATOM 1599 N N . TYR A 1 208 ? -7.335 -8.060 9.766 1.00 90.00 208 TYR A N 1
ATOM 1600 C CA . TYR A 1 208 ? -6.554 -6.835 9.925 1.00 90.00 208 TYR A CA 1
ATOM 1601 C C . TYR A 1 208 ? -5.573 -6.592 8.765 1.00 90.00 208 TYR A C 1
ATOM 1603 O O . TYR A 1 208 ? -5.369 -5.440 8.390 1.00 90.00 208 TYR A O 1
ATOM 1611 N N . ASP A 1 209 ? -5.046 -7.639 8.122 1.00 86.75 209 ASP A N 1
ATOM 1612 C CA . ASP A 1 209 ? -4.178 -7.480 6.945 1.00 86.75 209 ASP A CA 1
ATOM 1613 C C . ASP A 1 209 ? -4.938 -6.822 5.787 1.00 86.75 209 ASP A C 1
ATOM 1615 O O . ASP A 1 209 ? -4.401 -5.969 5.082 1.00 86.75 209 ASP A O 1
ATOM 1619 N N . GLY A 1 210 ? -6.220 -7.169 5.616 1.00 88.31 210 GLY A N 1
ATOM 1620 C CA . GLY A 1 210 ? -7.098 -6.506 4.653 1.00 88.31 210 GLY A CA 1
ATOM 1621 C C . GLY A 1 210 ? -7.293 -5.025 4.981 1.00 88.31 210 GLY A C 1
ATOM 1622 O O . GLY A 1 210 ? -7.234 -4.184 4.089 1.00 88.31 210 GLY A O 1
ATOM 1623 N N . VAL A 1 211 ? -7.451 -4.691 6.263 1.00 90.94 211 VAL A N 1
ATOM 1624 C CA . VAL A 1 211 ? -7.596 -3.306 6.739 1.00 90.94 211 VAL A CA 1
ATOM 1625 C C . VAL A 1 211 ? -6.319 -2.491 6.504 1.00 90.94 211 VAL A C 1
ATOM 1627 O O . VAL A 1 211 ? -6.399 -1.342 6.070 1.00 90.94 211 VAL A O 1
ATOM 1630 N N . LEU A 1 212 ? -5.139 -3.081 6.719 1.00 86.62 212 LEU A N 1
ATOM 1631 C CA . LEU A 1 212 ? -3.858 -2.435 6.417 1.00 86.62 212 LEU A CA 1
ATOM 1632 C C . LEU A 1 212 ? -3.709 -2.113 4.926 1.00 86.62 212 LEU A C 1
ATOM 1634 O O . LEU A 1 212 ? -3.176 -1.057 4.580 1.00 86.62 212 LEU A O 1
ATOM 1638 N N . LEU A 1 213 ? -4.215 -2.980 4.044 1.00 85.50 213 LEU A N 1
ATOM 1639 C CA . LEU A 1 213 ? -4.226 -2.710 2.607 1.00 85.50 213 LEU A CA 1
ATOM 1640 C C . LEU A 1 213 ? -5.148 -1.549 2.236 1.00 85.50 213 LEU A C 1
ATOM 1642 O O . LEU A 1 213 ? -4.775 -0.756 1.373 1.00 85.50 213 LEU A O 1
ATOM 1646 N N . LEU A 1 214 ? -6.304 -1.405 2.898 1.00 87.69 214 LEU A N 1
ATOM 1647 C CA . LEU A 1 214 ? -7.209 -0.271 2.663 1.00 87.69 214 LEU A CA 1
ATOM 1648 C C . LEU A 1 214 ? -6.519 1.067 2.917 1.00 87.69 214 LEU A C 1
ATOM 1650 O O . LEU A 1 214 ? -6.649 1.986 2.112 1.00 87.69 214 LEU A O 1
ATOM 1654 N N . GLY A 1 215 ? -5.736 1.160 3.997 1.00 81.19 215 GLY A N 1
ATOM 1655 C CA . GLY A 1 215 ? -4.965 2.363 4.325 1.00 81.19 215 GLY A CA 1
ATOM 1656 C C . GLY A 1 215 ? -3.886 2.722 3.295 1.00 81.19 215 GLY A C 1
ATOM 1657 O O . GLY A 1 215 ? -3.337 3.818 3.339 1.00 81.19 215 GLY A O 1
ATOM 1658 N N . GLN A 1 216 ? -3.573 1.817 2.367 1.00 82.38 216 GLN A N 1
ATOM 1659 C CA . GLN A 1 216 ? -2.558 2.003 1.329 1.00 82.38 216 GLN A CA 1
ATOM 1660 C C . GLN A 1 216 ? -3.162 2.202 -0.070 1.00 82.38 216 GLN A C 1
ATOM 1662 O O . GLN A 1 216 ? -2.413 2.397 -1.032 1.00 82.38 216 GLN A O 1
ATOM 1667 N N . MET A 1 217 ? -4.489 2.125 -0.210 1.00 88.31 217 MET A N 1
ATOM 1668 C CA . MET A 1 217 ? -5.170 2.279 -1.494 1.00 88.31 217 MET A CA 1
ATOM 1669 C C . MET A 1 217 ? -5.042 3.711 -2.026 1.00 88.31 217 MET A C 1
ATOM 1671 O O . MET A 1 217 ? -5.257 4.678 -1.299 1.00 88.31 217 MET A O 1
ATOM 1675 N N . ARG A 1 218 ? -4.729 3.844 -3.322 1.00 90.19 218 ARG A N 1
ATOM 1676 C CA . ARG A 1 218 ? -4.697 5.143 -4.021 1.00 90.19 218 ARG A CA 1
ATOM 1677 C C . ARG A 1 218 ? -6.073 5.555 -4.551 1.00 90.19 218 ARG A C 1
ATOM 1679 O O . ARG A 1 218 ? -6.348 6.744 -4.661 1.00 90.19 218 ARG A O 1
ATOM 1686 N N . ASP A 1 219 ? -6.935 4.588 -4.864 1.00 92.44 219 ASP A N 1
ATOM 1687 C CA . ASP A 1 219 ? -8.321 4.830 -5.271 1.00 92.44 219 ASP A CA 1
ATOM 1688 C C . ASP A 1 219 ? -9.190 5.162 -4.044 1.00 92.44 219 ASP A C 1
ATOM 1690 O O . ASP A 1 219 ? -9.656 4.276 -3.321 1.00 92.44 219 ASP A O 1
ATOM 1694 N N . ALA A 1 220 ? -9.393 6.460 -3.798 1.00 91.50 220 ALA A N 1
ATOM 1695 C CA . ALA A 1 220 ? -10.134 6.962 -2.641 1.00 91.50 220 ALA A CA 1
ATOM 1696 C C . ALA A 1 220 ? -11.619 6.560 -2.651 1.00 91.50 220 ALA A C 1
ATOM 1698 O O . ALA A 1 220 ? -12.202 6.330 -1.588 1.00 91.50 220 ALA A O 1
ATOM 1699 N N . GLN A 1 221 ? -12.235 6.446 -3.832 1.00 94.06 221 GLN A N 1
ATOM 1700 C CA . GLN A 1 221 ? -13.640 6.059 -3.948 1.00 94.06 221 GLN A CA 1
ATOM 1701 C C . GLN A 1 221 ? -13.820 4.589 -3.564 1.00 94.06 221 GLN A C 1
ATOM 1703 O O . GLN A 1 221 ? -14.704 4.263 -2.767 1.00 94.06 221 GLN A O 1
ATOM 1708 N N . ALA A 1 222 ? -12.961 3.707 -4.081 1.00 94.94 222 ALA A N 1
ATOM 1709 C CA . ALA A 1 222 ? -12.970 2.300 -3.705 1.00 94.94 222 ALA A CA 1
ATOM 1710 C C . ALA A 1 222 ? -12.593 2.104 -2.226 1.00 94.94 222 ALA A C 1
ATOM 1712 O O . ALA A 1 222 ? -13.247 1.327 -1.528 1.00 94.94 222 ALA A O 1
ATOM 1713 N N . ALA A 1 223 ? -11.606 2.847 -1.714 1.00 94.25 223 ALA A N 1
ATOM 1714 C CA . ALA A 1 223 ? -11.235 2.802 -0.300 1.00 94.25 223 ALA A CA 1
ATOM 1715 C C . ALA A 1 223 ? -12.417 3.184 0.608 1.00 94.25 223 ALA A C 1
ATOM 1717 O O . ALA A 1 223 ? -12.722 2.466 1.560 1.00 94.25 223 ALA A O 1
ATOM 1718 N N . ALA A 1 224 ? -13.143 4.261 0.285 1.00 94.88 224 ALA A N 1
ATOM 1719 C CA . ALA A 1 224 ? -14.337 4.665 1.026 1.00 94.88 224 ALA A CA 1
ATOM 1720 C C . ALA A 1 224 ? -15.424 3.575 1.010 1.00 94.88 224 ALA A C 1
ATOM 1722 O O . ALA A 1 224 ? -16.037 3.300 2.044 1.00 94.88 224 ALA A O 1
ATOM 1723 N N . GLN A 1 225 ? -15.651 2.913 -0.130 1.00 96.25 225 GLN A N 1
ATOM 1724 C CA . GLN A 1 225 ? -16.588 1.785 -0.211 1.00 96.25 225 GLN A CA 1
ATOM 1725 C C . GLN A 1 225 ? -16.185 0.657 0.746 1.00 96.25 225 GLN A C 1
ATOM 1727 O O . GLN A 1 225 ? -17.017 0.207 1.539 1.00 96.25 225 GLN A O 1
ATOM 1732 N N . PHE A 1 226 ? -14.911 0.259 0.740 1.00 97.00 226 PHE A N 1
ATOM 1733 C CA . PHE A 1 226 ? -14.419 -0.792 1.625 1.00 97.00 226 PHE A CA 1
ATOM 1734 C C . PHE A 1 226 ? -14.455 -0.408 3.100 1.00 97.00 226 PHE A C 1
ATOM 1736 O O . PHE A 1 226 ? -14.880 -1.225 3.910 1.00 97.00 226 PHE A O 1
ATOM 1743 N N . TRP A 1 227 ? -14.114 0.825 3.474 1.00 96.62 227 TRP A N 1
ATOM 1744 C CA . TRP A 1 227 ? -14.248 1.275 4.864 1.00 96.62 227 TRP A CA 1
ATOM 1745 C C . TRP A 1 227 ? -15.693 1.177 5.373 1.00 96.62 227 TRP A C 1
ATOM 1747 O O . TRP A 1 227 ? -15.930 0.787 6.518 1.00 96.62 227 TRP A O 1
ATOM 1757 N N . ASN A 1 228 ? -16.678 1.437 4.508 1.00 97.00 228 ASN A N 1
ATOM 1758 C CA . ASN A 1 228 ? -18.089 1.230 4.837 1.00 97.00 228 ASN A CA 1
ATOM 1759 C C . ASN A 1 228 ? -18.485 -0.263 4.874 1.00 97.00 228 ASN A C 1
ATOM 1761 O O . ASN A 1 228 ? -19.373 -0.644 5.640 1.00 97.00 228 ASN A O 1
ATOM 1765 N N . GLU A 1 229 ? -17.842 -1.138 4.093 1.00 96.19 229 GLU A N 1
ATOM 1766 C CA . GLU A 1 229 ? -17.964 -2.598 4.254 1.00 96.19 229 GLU A CA 1
ATOM 1767 C C . GLU A 1 229 ? -17.391 -3.060 5.606 1.00 96.19 229 GLU A C 1
ATOM 1769 O O . GLU A 1 229 ? -18.082 -3.773 6.337 1.00 96.19 229 GLU A O 1
ATOM 1774 N N . VAL A 1 230 ? -16.201 -2.582 5.992 1.00 96.44 230 VAL A N 1
ATOM 1775 C CA . VAL A 1 230 ? -15.572 -2.864 7.294 1.00 96.44 230 VAL A CA 1
ATOM 1776 C C . VAL A 1 230 ? -16.477 -2.418 8.439 1.00 96.44 230 VAL A C 1
ATOM 1778 O O . VAL A 1 230 ? -16.722 -3.202 9.352 1.00 96.44 230 VAL A O 1
ATOM 1781 N N . TYR A 1 231 ? -17.041 -1.208 8.366 1.00 96.44 231 TYR A N 1
ATOM 1782 C CA . TYR A 1 231 ? -17.986 -0.707 9.366 1.00 96.44 231 TYR A CA 1
ATOM 1783 C C . TYR A 1 231 ? -19.194 -1.633 9.562 1.00 96.44 231 TYR A C 1
ATOM 1785 O O . TYR A 1 231 ? -19.554 -1.963 10.697 1.00 96.44 231 TYR A O 1
ATOM 1793 N N . ARG A 1 232 ? -19.816 -2.071 8.459 1.00 95.38 232 ARG A N 1
ATOM 1794 C CA . ARG A 1 232 ? -20.980 -2.974 8.489 1.00 95.38 232 ARG A CA 1
ATOM 1795 C C . ARG A 1 232 ? -20.619 -4.364 9.013 1.00 95.38 232 ARG A C 1
ATOM 1797 O O . ARG A 1 232 ? -21.447 -5.008 9.651 1.00 95.38 232 ARG A O 1
ATOM 1804 N N . GLY A 1 233 ? -19.397 -4.820 8.746 1.00 93.69 233 GLY A N 1
ATOM 1805 C CA . GLY A 1 233 ? -18.875 -6.104 9.205 1.00 93.69 233 GLY A CA 1
ATOM 1806 C C . GLY A 1 233 ? -18.308 -6.095 10.625 1.00 93.69 233 GLY A C 1
ATOM 1807 O O . GLY A 1 233 ? -18.080 -7.174 11.165 1.00 93.69 233 GLY A O 1
ATOM 1808 N N . TYR A 1 234 ? -18.108 -4.924 11.241 1.00 94.12 234 TYR A N 1
ATOM 1809 C CA . TYR A 1 234 ? -17.261 -4.768 12.428 1.00 94.12 234 TYR A CA 1
ATOM 1810 C C . TYR A 1 234 ? -17.596 -5.728 13.580 1.00 94.12 234 TYR A C 1
ATOM 1812 O O . TYR A 1 234 ? -16.707 -6.362 14.149 1.00 94.12 234 TYR A O 1
ATOM 1820 N N . ALA A 1 235 ? -18.887 -5.907 13.875 1.00 91.56 235 ALA A N 1
ATOM 1821 C CA . ALA A 1 235 ? -19.353 -6.783 14.950 1.00 91.56 235 ALA A CA 1
ATOM 1822 C C . ALA A 1 235 ? -18.914 -8.255 14.790 1.00 91.56 235 ALA A C 1
ATOM 1824 O O . ALA A 1 235 ? -18.779 -8.964 15.787 1.00 91.56 235 ALA A O 1
ATOM 1825 N N . LYS A 1 236 ? -18.670 -8.702 13.550 1.00 91.94 236 LYS A N 1
ATOM 1826 C CA . LYS A 1 236 ? -18.327 -10.089 13.199 1.00 91.94 236 LYS A CA 1
ATOM 1827 C C . LYS A 1 236 ? -16.827 -10.384 13.248 1.00 91.94 236 LYS A C 1
ATOM 1829 O O . LYS A 1 236 ? -16.452 -11.543 13.094 1.00 91.94 236 LYS A O 1
ATOM 1834 N N . TYR A 1 237 ? -15.971 -9.374 13.417 1.00 92.25 237 TYR A N 1
ATOM 1835 C CA . TYR A 1 237 ? -14.533 -9.619 13.506 1.00 92.25 237 TYR A CA 1
ATOM 1836 C C . TYR A 1 237 ? -14.163 -10.388 14.784 1.00 92.25 237 TYR A C 1
ATOM 1838 O O . TYR A 1 237 ? -14.890 -10.314 15.775 1.00 92.25 237 TYR A O 1
ATOM 1846 N N . PRO A 1 238 ? -13.036 -11.116 14.797 1.00 90.56 238 PRO A N 1
ATOM 1847 C CA . PRO A 1 238 ? -12.519 -11.726 16.018 1.00 90.56 238 PRO A CA 1
ATOM 1848 C C . PRO A 1 238 ? -12.195 -10.673 17.092 1.00 90.56 238 PRO A C 1
ATOM 1850 O O . PRO A 1 238 ? -11.667 -9.601 16.785 1.00 90.56 238 PRO A O 1
ATOM 1853 N N . ASP A 1 239 ? -12.496 -10.959 18.361 1.00 89.50 239 ASP A N 1
ATOM 1854 C CA . ASP A 1 239 ? -12.345 -9.977 19.449 1.00 89.50 239 ASP A CA 1
ATOM 1855 C C . ASP A 1 239 ? -10.894 -9.510 19.642 1.00 89.50 239 ASP A C 1
ATOM 1857 O O . ASP A 1 239 ? -10.659 -8.336 19.915 1.00 89.50 239 ASP A O 1
ATOM 1861 N N . ASN A 1 240 ? -9.915 -10.381 19.388 1.00 88.31 240 ASN A N 1
ATOM 1862 C CA . ASN A 1 240 ? -8.490 -10.058 19.490 1.00 88.31 240 ASN A CA 1
ATOM 1863 C C . ASN A 1 240 ? -7.999 -9.034 18.445 1.00 88.31 240 ASN A C 1
ATOM 1865 O O . ASN A 1 240 ? -6.949 -8.428 18.644 1.00 88.31 240 ASN A O 1
ATOM 1869 N N . VAL A 1 241 ? -8.725 -8.829 17.338 1.00 90.50 241 VAL A N 1
ATOM 1870 C CA . VAL A 1 241 ? -8.359 -7.853 16.288 1.00 90.50 241 VAL A CA 1
ATOM 1871 C C . VAL A 1 241 ? -9.297 -6.648 16.227 1.00 90.50 241 VAL A C 1
ATOM 1873 O O . VAL A 1 241 ? -8.948 -5.634 15.617 1.00 90.50 241 VAL A O 1
ATOM 1876 N N . LYS A 1 242 ? -10.463 -6.715 16.881 1.00 91.88 242 LYS A N 1
ATOM 1877 C CA . LYS A 1 242 ? -11.446 -5.620 16.935 1.00 91.88 242 LYS A CA 1
ATOM 1878 C C . LYS A 1 242 ? -10.856 -4.273 17.368 1.00 91.88 242 LYS A C 1
ATOM 1880 O O . LYS A 1 242 ? -11.197 -3.286 16.709 1.00 91.88 242 LYS A O 1
ATOM 1885 N N . PRO A 1 243 ? -9.982 -4.180 18.392 1.00 92.62 243 PRO A N 1
ATOM 1886 C CA . PRO A 1 243 ? -9.367 -2.906 18.761 1.00 92.62 243 PRO A CA 1
ATOM 1887 C C . PRO A 1 243 ? -8.536 -2.292 17.630 1.00 92.62 243 PRO A C 1
ATOM 1889 O O . PRO A 1 243 ? -8.685 -1.115 17.310 1.00 92.62 243 PRO A O 1
ATOM 1892 N N . MET A 1 244 ? -7.710 -3.100 16.959 1.00 92.06 244 MET A N 1
ATOM 1893 C CA . MET A 1 244 ? -6.854 -2.629 15.865 1.00 92.06 244 MET A CA 1
ATOM 1894 C C . MET A 1 244 ? -7.674 -2.187 14.649 1.00 92.06 244 MET A C 1
ATOM 1896 O O . MET A 1 244 ? -7.403 -1.138 14.065 1.00 92.06 244 MET A O 1
ATOM 1900 N N . ILE A 1 245 ? -8.710 -2.950 14.291 1.00 94.38 245 ILE A N 1
ATOM 1901 C CA . ILE A 1 245 ? -9.618 -2.591 13.194 1.00 94.38 245 ILE A CA 1
ATOM 1902 C C . ILE A 1 245 ? -10.379 -1.305 13.526 1.00 94.38 245 ILE A C 1
ATOM 1904 O O . ILE A 1 245 ? -10.466 -0.414 12.682 1.00 94.38 245 ILE A O 1
ATOM 1908 N N . PHE A 1 246 ? -10.880 -1.167 14.757 1.00 94.94 246 PHE A N 1
ATOM 1909 C CA . PHE A 1 246 ? -11.561 0.052 15.187 1.00 94.94 246 PHE A CA 1
ATOM 1910 C C . PHE A 1 246 ? -10.647 1.269 15.129 1.00 94.94 246 PHE A C 1
ATOM 1912 O O . PHE A 1 246 ? -11.047 2.289 14.575 1.00 94.94 246 PHE A O 1
ATOM 1919 N N . LYS A 1 247 ? -9.407 1.144 15.620 1.00 93.50 247 LYS A N 1
ATOM 1920 C CA . LYS A 1 247 ? -8.399 2.206 15.535 1.00 93.50 247 LYS A CA 1
ATOM 1921 C C . LYS A 1 247 ? -8.230 2.698 14.095 1.00 93.50 247 LYS A C 1
ATOM 1923 O O . LYS A 1 247 ? -8.210 3.900 13.851 1.00 93.50 247 LYS A O 1
ATOM 1928 N N . GLN A 1 248 ? -8.166 1.785 13.128 1.00 94.31 248 GLN A N 1
ATOM 1929 C CA . GLN A 1 248 ? -8.078 2.166 11.718 1.00 94.31 248 GLN A CA 1
ATOM 1930 C C . GLN A 1 248 ? -9.373 2.801 11.190 1.00 94.31 248 GLN A C 1
ATOM 1932 O O . GLN A 1 248 ? -9.310 3.771 10.436 1.00 94.31 248 GLN A O 1
ATOM 1937 N N . MET A 1 249 ? -10.545 2.315 11.611 1.00 94.88 249 MET A N 1
ATOM 1938 C CA . MET A 1 249 ? -11.829 2.922 11.246 1.00 94.88 249 MET A CA 1
ATOM 1939 C C . MET A 1 249 ? -11.946 4.365 11.747 1.00 94.88 249 MET A C 1
ATOM 1941 O O . MET A 1 249 ? -12.344 5.231 10.976 1.00 94.88 249 MET A O 1
ATOM 1945 N N . VAL A 1 250 ? -11.563 4.654 12.994 1.00 94.06 250 VAL A N 1
ATOM 1946 C CA . VAL A 1 250 ? -11.635 6.025 13.532 1.00 94.06 250 VAL A CA 1
ATOM 1947 C C . VAL A 1 250 ? -10.610 6.959 12.894 1.00 94.06 250 VAL A C 1
ATOM 1949 O O . VAL A 1 250 ? -10.937 8.111 12.646 1.00 94.06 250 VAL A O 1
ATOM 1952 N N . ILE A 1 251 ? -9.420 6.478 12.517 1.00 90.62 251 ILE A N 1
ATOM 1953 C CA . ILE A 1 251 ? -8.460 7.277 11.728 1.00 90.62 251 ILE A CA 1
ATOM 1954 C C . ILE A 1 251 ? -9.063 7.664 10.365 1.00 90.62 251 ILE A C 1
ATOM 1956 O O . ILE A 1 251 ? -8.811 8.751 9.850 1.00 90.62 251 ILE A O 1
ATOM 1960 N N . ASN A 1 252 ? -9.909 6.800 9.801 1.00 91.00 252 ASN A N 1
ATOM 1961 C CA . ASN A 1 252 ? -10.578 7.004 8.517 1.00 91.00 252 ASN A CA 1
ATOM 1962 C C . ASN A 1 252 ? -12.051 7.446 8.670 1.00 91.00 252 ASN A C 1
ATOM 1964 O O . ASN A 1 252 ? -12.837 7.295 7.733 1.00 91.00 252 ASN A O 1
ATOM 1968 N N . HIS A 1 253 ? -12.448 8.011 9.819 1.00 92.88 253 HIS 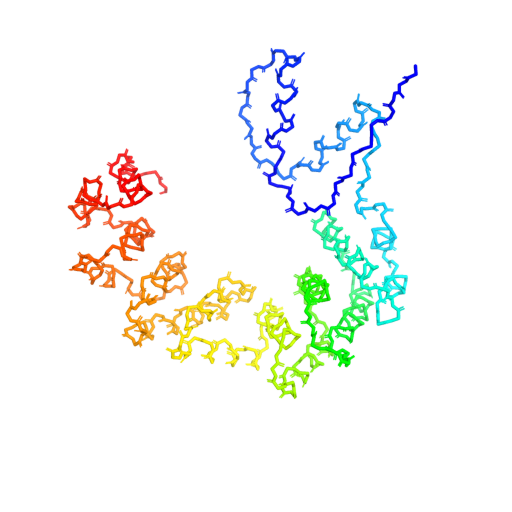A N 1
ATOM 1969 C CA . HIS A 1 253 ? -13.857 8.298 10.134 1.00 92.88 253 HIS A CA 1
ATOM 1970 C C . HIS A 1 253 ? -14.552 9.184 9.089 1.00 92.88 253 HIS A C 1
ATOM 1972 O O . HIS A 1 253 ? -15.731 8.994 8.811 1.00 92.88 253 HIS A O 1
ATOM 1978 N N . ARG A 1 254 ? -13.818 10.104 8.449 1.00 92.25 254 ARG A N 1
ATOM 1979 C CA . ARG A 1 254 ? -14.356 11.061 7.462 1.00 92.25 254 ARG A CA 1
ATOM 1980 C C . ARG A 1 254 ? -14.999 10.408 6.238 1.00 92.25 254 ARG A C 1
ATOM 1982 O O . ARG A 1 254 ? -15.839 11.029 5.595 1.00 92.25 254 ARG A O 1
ATOM 1989 N N . VAL A 1 255 ? -14.601 9.182 5.894 1.00 92.31 255 VAL A N 1
ATOM 1990 C CA . VAL A 1 255 ? -15.158 8.441 4.748 1.00 92.31 255 VAL A CA 1
ATOM 1991 C C . VAL A 1 255 ? -16.160 7.360 5.167 1.00 92.31 255 VAL A C 1
ATOM 1993 O O . VAL A 1 255 ? -16.760 6.702 4.312 1.00 92.31 255 VAL A O 1
ATOM 1996 N N . ILE A 1 256 ? -16.369 7.170 6.472 1.00 95.19 256 ILE A N 1
ATOM 1997 C CA . ILE A 1 256 ? -17.286 6.176 7.031 1.00 95.19 2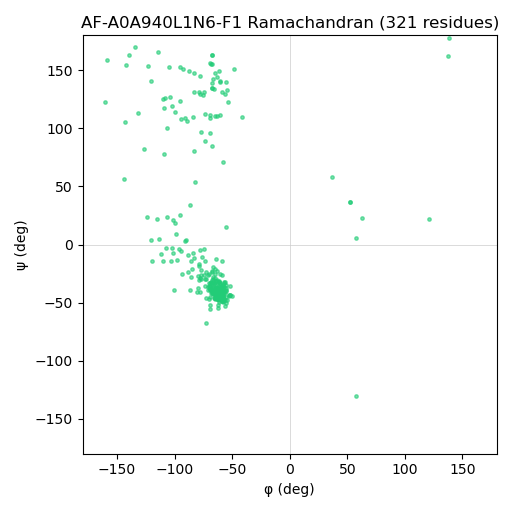56 ILE A CA 1
ATOM 1998 C C . ILE A 1 256 ? -18.625 6.852 7.322 1.00 95.19 256 ILE A C 1
ATOM 2000 O O . ILE A 1 256 ? -18.705 7.817 8.069 1.00 95.19 256 ILE A O 1
ATOM 2004 N N . LYS A 1 257 ? -19.703 6.323 6.739 1.00 92.94 257 LYS A N 1
ATOM 2005 C CA . LYS A 1 257 ? -21.062 6.878 6.879 1.00 92.94 257 LYS A CA 1
ATOM 2006 C C . LYS A 1 257 ? -21.783 6.420 8.147 1.00 92.94 257 LYS A C 1
ATOM 2008 O O . LYS A 1 257 ? -22.904 6.842 8.405 1.00 92.94 257 LYS A O 1
ATOM 2013 N N . GLY A 1 258 ? -21.191 5.483 8.876 1.00 92.25 258 GLY A N 1
ATOM 2014 C CA . GLY A 1 258 ? -21.788 4.872 10.050 1.00 92.25 258 GLY A CA 1
ATOM 2015 C C . GLY A 1 258 ? -21.356 5.529 11.354 1.00 92.25 258 GLY A C 1
ATOM 2016 O O . GLY A 1 258 ? -20.242 6.031 11.461 1.00 92.25 258 GLY A O 1
ATOM 2017 N N . ASP A 1 259 ? -22.215 5.455 12.369 1.00 94.38 259 ASP A N 1
ATOM 2018 C CA . ASP A 1 259 ? -21.885 5.927 13.712 1.00 94.38 259 ASP A CA 1
ATOM 2019 C C . ASP A 1 259 ? -20.828 5.024 14.368 1.00 94.38 259 ASP A C 1
ATOM 2021 O O . ASP A 1 259 ? -21.098 3.852 14.663 1.00 94.38 259 ASP A O 1
ATOM 2025 N N . LEU A 1 260 ? -19.625 5.573 14.557 1.00 94.88 260 LEU A N 1
ATOM 2026 C CA . LEU A 1 260 ? -18.494 4.936 15.235 1.00 94.88 260 LEU A CA 1
ATOM 2027 C C . LEU A 1 260 ? -18.544 5.108 16.760 1.00 94.88 260 LEU A C 1
ATOM 2029 O O . LEU A 1 260 ? -17.935 4.297 17.465 1.00 94.88 260 LEU A O 1
ATOM 2033 N N . LYS A 1 261 ? -19.281 6.101 17.285 1.00 93.88 261 LYS A N 1
ATOM 2034 C CA . LYS A 1 261 ? -19.376 6.354 18.732 1.00 93.88 261 LYS A CA 1
ATOM 2035 C C . LYS A 1 261 ? -20.040 5.192 19.464 1.00 93.88 261 LYS A C 1
ATOM 2037 O O . LYS A 1 261 ? -19.628 4.866 20.575 1.00 93.88 261 LYS A O 1
ATOM 2042 N N . LYS A 1 262 ? -20.974 4.478 18.825 1.00 93.62 262 LYS A N 1
ATOM 2043 C CA . LYS A 1 262 ? -21.556 3.253 19.400 1.00 93.62 262 LYS A CA 1
ATOM 2044 C C . LYS A 1 262 ? -20.496 2.193 19.754 1.00 93.62 262 LYS A C 1
ATOM 2046 O O . LYS A 1 262 ? -20.553 1.608 20.829 1.00 93.62 262 LYS A O 1
ATOM 2051 N N . TYR A 1 263 ? -19.493 1.989 18.892 1.00 93.12 263 TYR A N 1
ATOM 2052 C CA . TYR A 1 263 ? -18.420 1.018 19.134 1.00 93.12 263 TYR A CA 1
ATOM 2053 C C . TYR A 1 263 ? -17.391 1.555 20.136 1.00 93.12 263 TYR A C 1
ATOM 2055 O O . TYR A 1 263 ? -16.823 0.782 20.905 1.00 93.12 263 TYR A O 1
ATOM 2063 N N . LEU A 1 264 ? -17.193 2.878 20.181 1.00 93.06 264 LEU A N 1
ATOM 2064 C CA . LEU A 1 264 ? -16.403 3.522 21.231 1.00 93.06 264 LEU A CA 1
ATOM 2065 C C . LEU A 1 264 ? -17.012 3.272 22.620 1.00 93.06 264 LEU A C 1
ATOM 2067 O O . LEU A 1 264 ? -16.298 2.888 23.544 1.00 93.06 264 LEU A O 1
ATOM 2071 N N . ALA A 1 265 ? -18.335 3.415 22.748 1.00 91.00 265 ALA A N 1
ATOM 2072 C CA . ALA A 1 265 ? -19.064 3.150 23.987 1.00 91.00 265 ALA A CA 1
ATOM 2073 C C . ALA A 1 265 ? -19.003 1.672 24.410 1.00 91.00 265 ALA A C 1
ATOM 2075 O O . ALA A 1 265 ? -18.951 1.366 25.600 1.00 91.00 265 ALA A O 1
ATOM 2076 N N . GLU A 1 266 ? -18.991 0.739 23.455 1.00 90.25 266 GLU A N 1
ATOM 2077 C CA . GLU A 1 266 ? -18.748 -0.681 23.741 1.00 90.25 266 GLU A CA 1
ATOM 2078 C C . GLU A 1 266 ? -17.328 -0.919 24.269 1.00 90.25 266 GLU A C 1
ATOM 2080 O O . GLU A 1 266 ? -17.154 -1.664 25.232 1.00 90.25 266 GLU A O 1
ATOM 2085 N N . MET A 1 267 ? -16.321 -0.264 23.683 1.00 88.12 267 MET A N 1
ATOM 2086 C CA . MET A 1 267 ? -14.931 -0.348 24.144 1.00 88.12 267 MET A CA 1
ATOM 2087 C C . MET A 1 267 ? -14.739 0.246 25.540 1.00 88.12 267 MET A C 1
ATOM 2089 O O . MET A 1 267 ? -14.042 -0.359 26.345 1.00 88.12 267 MET A O 1
ATOM 2093 N N . ALA A 1 268 ? -15.410 1.354 25.864 1.00 87.25 268 ALA A N 1
ATOM 2094 C CA . ALA A 1 268 ? -15.380 1.958 27.199 1.00 87.25 268 ALA A CA 1
ATOM 2095 C C . ALA A 1 268 ? -15.789 0.974 28.312 1.00 87.25 268 ALA A C 1
ATOM 2097 O O . ALA A 1 268 ? -15.247 1.005 29.415 1.00 87.25 268 ALA A O 1
ATOM 2098 N N . LYS A 1 269 ? -16.738 0.075 28.010 1.00 86.19 269 LYS A N 1
ATOM 2099 C CA . LYS A 1 269 ? -17.236 -0.950 28.942 1.00 86.19 269 LYS A CA 1
ATOM 2100 C C . LYS A 1 269 ? -16.276 -2.129 29.102 1.00 86.19 269 LYS A C 1
ATOM 2102 O O . LYS A 1 269 ? -16.362 -2.851 30.094 1.00 86.19 269 LYS A O 1
ATOM 2107 N N . LYS A 1 270 ? -15.391 -2.358 28.128 1.00 78.69 270 LYS A N 1
ATOM 2108 C CA . LYS A 1 270 ? -14.424 -3.457 28.140 1.00 78.69 270 LYS A CA 1
ATOM 2109 C C . LYS A 1 270 ? -13.141 -2.986 28.820 1.00 78.69 270 LYS A C 1
ATOM 2111 O O . LYS A 1 270 ? -12.364 -2.231 28.250 1.00 78.69 270 LYS A O 1
ATOM 2116 N N . ASN A 1 271 ? -12.901 -3.449 30.044 1.00 69.06 271 ASN A N 1
ATOM 2117 C CA . ASN A 1 271 ? -11.682 -3.134 30.794 1.00 69.06 271 ASN A CA 1
ATOM 2118 C C . ASN A 1 271 ? -10.508 -4.043 30.373 1.00 69.06 271 ASN A C 1
ATOM 2120 O O . ASN A 1 271 ? -9.924 -4.745 31.196 1.00 69.06 271 ASN A O 1
ATOM 2124 N N . GLU A 1 272 ? -10.211 -4.081 29.074 1.00 79.94 272 GLU A N 1
ATOM 2125 C CA . GLU A 1 272 ? -9.128 -4.881 28.497 1.00 79.94 272 GLU A CA 1
ATOM 2126 C C . GLU A 1 272 ? -7.984 -3.973 28.038 1.00 79.94 272 GLU A C 1
ATOM 2128 O O . GLU A 1 272 ? -8.182 -3.077 27.217 1.00 79.94 272 GLU A O 1
ATOM 2133 N N . ALA A 1 273 ? -6.765 -4.250 28.513 1.00 78.38 273 ALA A N 1
ATOM 2134 C CA . ALA A 1 273 ? -5.572 -3.457 28.198 1.00 78.38 273 ALA A CA 1
ATOM 2135 C C . ALA A 1 273 ? -5.293 -3.347 26.683 1.00 78.38 273 ALA A C 1
ATOM 2137 O O . ALA A 1 273 ? -4.806 -2.325 26.203 1.00 78.38 273 ALA A O 1
ATOM 2138 N N . SER A 1 274 ? -5.641 -4.380 25.909 1.00 79.00 274 SER A N 1
ATOM 2139 C CA . SER A 1 274 ? -5.485 -4.420 24.446 1.00 79.00 274 SER A CA 1
ATOM 2140 C C . SER A 1 274 ? -6.346 -3.385 23.706 1.00 79.00 274 SER A C 1
ATOM 2142 O O . SER A 1 274 ? -6.046 -3.048 22.559 1.00 79.00 274 SER A O 1
ATOM 2144 N N . GLY A 1 275 ? -7.410 -2.883 24.342 1.00 86.00 275 GLY A N 1
ATOM 2145 C CA . GLY A 1 275 ? -8.359 -1.928 23.773 1.00 86.00 275 GLY A CA 1
ATOM 2146 C C . GLY A 1 275 ? -8.116 -0.468 24.151 1.00 86.00 275 GLY A C 1
ATOM 2147 O O . GLY A 1 275 ? -8.688 0.413 23.512 1.00 86.00 275 GLY A O 1
ATOM 2148 N N . GLU A 1 276 ? -7.274 -0.189 25.149 1.00 91.56 276 GLU A N 1
ATOM 2149 C CA . GLU A 1 276 ? -7.146 1.150 25.746 1.00 91.56 276 GLU A CA 1
ATOM 2150 C C . GLU A 1 276 ? -6.588 2.190 24.762 1.00 91.56 276 GLU A C 1
ATOM 2152 O O . GLU A 1 276 ? -7.120 3.294 24.661 1.00 91.56 276 GLU A O 1
ATOM 2157 N N . ASP A 1 277 ? -5.563 1.835 23.982 1.00 90.81 277 ASP A N 1
ATOM 2158 C CA . ASP A 1 277 ? -5.015 2.711 22.936 1.00 90.81 277 ASP A CA 1
ATOM 2159 C C . ASP A 1 277 ? -6.051 2.984 21.831 1.00 90.81 277 ASP A C 1
ATOM 2161 O O . ASP A 1 277 ? -6.281 4.134 21.461 1.00 90.81 277 ASP A O 1
ATOM 2165 N N . ALA A 1 278 ? -6.741 1.948 21.345 1.00 91.94 278 ALA A N 1
ATOM 2166 C CA . ALA A 1 278 ? -7.787 2.106 20.334 1.00 91.94 278 ALA A CA 1
ATOM 2167 C C . ALA A 1 278 ? -8.943 2.989 20.835 1.00 91.94 278 ALA A C 1
ATOM 2169 O O . ALA A 1 278 ? -9.446 3.827 20.083 1.00 91.94 278 ALA A O 1
ATOM 2170 N N . PHE A 1 279 ? -9.321 2.839 22.106 1.00 94.88 279 PHE A N 1
ATOM 2171 C CA . PHE A 1 279 ? -10.309 3.678 22.772 1.00 94.88 279 PHE A CA 1
ATOM 2172 C C . PHE A 1 279 ? -9.862 5.143 22.831 1.00 94.88 279 PHE A C 1
ATOM 2174 O O . PHE A 1 279 ? -10.596 6.007 22.360 1.00 94.88 279 PHE A O 1
ATOM 2181 N N . LEU A 1 280 ? -8.655 5.438 23.329 1.00 93.31 280 LEU A N 1
ATOM 2182 C CA . LEU A 1 280 ? -8.151 6.816 23.417 1.00 93.31 280 LEU A CA 1
ATOM 2183 C C . LEU A 1 280 ? -8.041 7.486 22.043 1.00 93.31 280 LEU A C 1
ATOM 2185 O O . LEU A 1 280 ? -8.414 8.650 21.888 1.00 93.31 280 LEU A O 1
ATOM 2189 N N . ILE A 1 281 ? -7.585 6.747 21.027 1.00 93.00 281 ILE A N 1
ATOM 2190 C CA . ILE A 1 281 ? -7.572 7.238 19.647 1.00 93.00 281 ILE A CA 1
ATOM 2191 C C . ILE A 1 281 ? -9.001 7.511 19.169 1.00 93.00 281 ILE A C 1
ATOM 2193 O O . ILE A 1 281 ? -9.242 8.557 18.578 1.00 93.00 281 ILE A O 1
ATOM 2197 N N . GLY A 1 282 ? -9.963 6.639 19.472 1.00 93.81 282 GLY A N 1
ATOM 2198 C CA . GLY A 1 282 ? -11.372 6.875 19.158 1.00 93.81 282 GLY A CA 1
ATOM 2199 C C . GLY A 1 282 ? -11.948 8.113 19.849 1.00 93.81 282 GLY A C 1
ATOM 2200 O O . GLY A 1 282 ? -12.582 8.926 19.183 1.00 93.81 282 GLY A O 1
ATOM 2201 N N . VAL A 1 283 ? -11.679 8.313 21.144 1.00 94.88 283 VAL A N 1
ATOM 2202 C CA . VAL A 1 283 ? -12.093 9.521 21.879 1.00 94.88 283 VAL A CA 1
ATOM 2203 C C . VAL A 1 283 ? -11.510 10.777 21.227 1.00 94.88 283 VAL A C 1
ATOM 2205 O O . VAL A 1 283 ? -12.212 11.780 21.100 1.00 94.88 283 VAL A O 1
ATOM 2208 N N . ARG A 1 284 ? -10.245 10.726 20.793 1.00 91.94 284 ARG A N 1
ATOM 2209 C CA . ARG A 1 284 ? -9.571 11.852 20.140 1.00 91.94 284 ARG A CA 1
ATOM 2210 C C . ARG A 1 284 ? -10.146 12.145 18.756 1.00 91.94 284 ARG A C 1
ATOM 2212 O O . ARG A 1 284 ? -10.527 13.278 18.496 1.00 91.94 284 ARG A O 1
ATOM 2219 N N . GLU A 1 285 ? -10.180 11.149 17.873 1.00 91.69 285 GLU A N 1
ATOM 2220 C CA . GLU A 1 285 ? -10.580 11.330 16.469 1.00 91.69 285 GLU A CA 1
ATOM 2221 C C . GLU A 1 285 ? -12.079 11.615 16.310 1.00 91.69 285 GLU A C 1
ATOM 2223 O O . GLU A 1 285 ? -12.473 12.237 15.332 1.00 91.69 285 GLU A O 1
ATOM 2228 N N . LEU A 1 286 ? -12.915 11.173 17.258 1.00 93.25 286 LEU A N 1
ATOM 2229 C CA . LEU A 1 286 ? -14.362 11.425 17.262 1.00 93.25 286 LEU A CA 1
ATOM 2230 C C . LEU A 1 286 ? -14.770 12.590 18.179 1.00 93.25 286 LEU A C 1
ATOM 2232 O O . LEU A 1 286 ? -15.964 12.763 18.434 1.00 93.25 286 LEU A O 1
ATOM 2236 N N . GLU A 1 287 ? -13.793 13.336 18.707 1.00 92.19 287 GLU A N 1
ATOM 2237 C CA . GLU A 1 287 ? -13.990 14.508 19.575 1.00 92.19 287 GLU A CA 1
ATOM 2238 C C . GLU A 1 287 ? -14.913 14.230 20.780 1.00 92.19 287 GLU A C 1
ATOM 2240 O O . GLU A 1 287 ? -15.701 15.067 21.215 1.00 92.19 287 GLU A O 1
ATOM 2245 N N . ALA A 1 288 ? -14.811 13.028 21.349 1.00 92.88 288 ALA A N 1
ATOM 2246 C CA . ALA A 1 288 ? -15.725 12.521 22.372 1.00 92.88 288 ALA A CA 1
ATOM 2247 C C . ALA A 1 288 ? -15.171 12.653 23.806 1.00 92.88 288 ALA A C 1
ATOM 2249 O O . ALA A 1 288 ? -15.639 11.979 24.722 1.00 92.88 288 ALA A O 1
ATOM 2250 N N . LEU A 1 289 ? -14.163 13.508 24.031 1.00 92.56 289 LEU A N 1
ATOM 2251 C CA . LEU A 1 289 ? -13.508 13.640 25.342 1.00 92.56 289 LEU A CA 1
ATOM 2252 C C . LEU A 1 289 ? -14.491 14.006 26.456 1.00 92.56 289 LE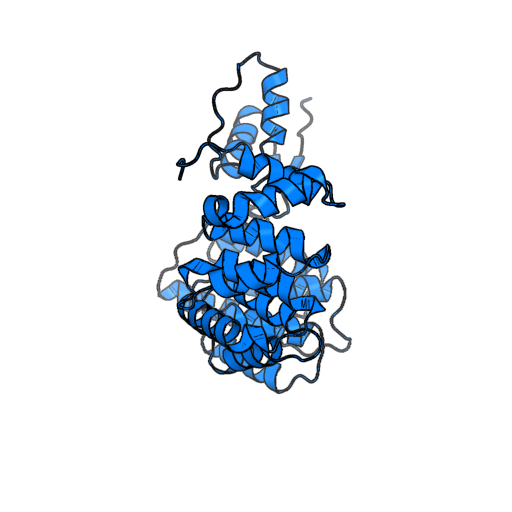U A C 1
ATOM 2254 O O . LEU A 1 289 ? -14.378 13.475 27.554 1.00 92.56 289 LEU A O 1
ATOM 2258 N N . ASN A 1 290 ? -15.454 14.888 26.188 1.00 92.19 290 ASN A N 1
ATOM 2259 C CA . ASN A 1 290 ? -16.436 15.294 27.196 1.00 92.19 290 ASN A CA 1
ATOM 2260 C C . ASN A 1 290 ? -17.367 14.139 27.590 1.00 92.19 290 ASN A C 1
ATOM 2262 O O . ASN A 1 290 ? -17.712 14.015 28.761 1.00 92.19 290 ASN A O 1
ATOM 2266 N N . GLU A 1 291 ? -17.728 13.282 26.632 1.00 94.44 291 GLU A N 1
ATOM 2267 C CA . GLU A 1 291 ? -18.585 12.112 26.856 1.00 94.44 291 GLU A CA 1
ATOM 2268 C C . GLU A 1 291 ? -17.860 11.024 27.664 1.00 94.44 291 GLU A C 1
ATOM 2270 O O . GLU A 1 291 ? -18.472 10.374 28.504 1.00 94.44 291 GLU A O 1
ATOM 2275 N N . PHE A 1 292 ? -16.550 10.863 27.448 1.00 94.62 292 PHE A N 1
ATOM 2276 C CA . PHE A 1 292 ? -15.737 9.777 28.012 1.00 94.62 292 PHE A CA 1
ATOM 2277 C C . PHE A 1 292 ? -14.655 10.252 28.996 1.00 94.62 292 PHE A C 1
ATOM 2279 O O . PHE A 1 292 ? -13.642 9.582 29.218 1.00 94.62 292 PHE A O 1
ATOM 2286 N N . ARG A 1 293 ? -14.824 11.442 29.584 1.00 94.31 293 ARG A N 1
ATOM 2287 C CA . ARG A 1 293 ? -13.795 12.082 30.422 1.00 94.31 293 ARG A CA 1
ATOM 2288 C C . ARG A 1 293 ? -13.398 11.217 31.617 1.00 94.31 293 ARG A C 1
ATOM 2290 O O . ARG A 1 293 ? -12.223 11.182 31.978 1.00 94.31 293 ARG A O 1
ATOM 2297 N N . SER A 1 294 ? -14.367 10.524 32.216 1.00 93.31 294 SER A N 1
ATOM 2298 C CA . SER A 1 294 ? -14.152 9.651 33.375 1.00 93.31 294 SER A CA 1
ATOM 2299 C C . SER A 1 294 ? -13.261 8.459 33.021 1.00 93.31 294 SER A C 1
ATOM 2301 O O . SER A 1 294 ? -12.287 8.169 33.718 1.00 93.31 294 SER A O 1
ATOM 2303 N N . GLU A 1 295 ? -13.521 7.816 31.884 1.00 94.88 295 GLU A N 1
ATOM 2304 C CA . GLU A 1 295 ? -12.733 6.694 31.381 1.00 94.88 295 GLU A CA 1
ATOM 2305 C C . GLU A 1 295 ? -11.318 7.134 31.004 1.00 94.88 295 GLU A C 1
ATOM 2307 O O . GLU A 1 295 ? -10.352 6.447 31.339 1.00 94.88 295 GLU A O 1
ATOM 2312 N N . VAL A 1 296 ? -11.171 8.303 30.372 1.00 94.00 296 VAL A N 1
ATOM 2313 C CA . VAL A 1 296 ? -9.850 8.875 30.068 1.00 94.00 296 VAL A CA 1
ATOM 2314 C C . VAL A 1 296 ? -9.082 9.178 31.361 1.00 94.00 296 VAL A C 1
ATOM 2316 O O . VAL A 1 296 ? -7.904 8.837 31.462 1.00 94.00 296 VAL A O 1
ATOM 2319 N N . GLN A 1 297 ? -9.734 9.741 32.384 1.00 94.81 297 GLN A N 1
ATOM 2320 C CA . GLN A 1 297 ? -9.115 9.990 33.692 1.00 94.81 297 GLN A CA 1
ATOM 2321 C C . GLN A 1 297 ? -8.703 8.694 34.397 1.00 94.81 297 GLN A C 1
ATOM 2323 O O . GLN A 1 297 ? -7.617 8.621 34.980 1.00 94.81 297 GLN A O 1
ATOM 2328 N N . ARG A 1 298 ? -9.537 7.652 34.320 1.00 94.12 298 ARG A N 1
ATOM 2329 C CA . ARG A 1 298 ? -9.203 6.320 34.830 1.00 94.12 298 ARG A CA 1
ATOM 2330 C C . ARG A 1 298 ? -7.936 5.792 34.158 1.00 94.12 298 ARG A C 1
ATOM 2332 O O . ARG A 1 298 ? -7.025 5.366 34.864 1.00 94.12 298 ARG A O 1
ATOM 2339 N N . LEU A 1 299 ? -7.849 5.863 32.828 1.00 93.31 299 LEU A N 1
ATOM 2340 C CA . LEU A 1 299 ? -6.676 5.414 32.070 1.00 93.31 299 LEU A CA 1
ATOM 2341 C C . LEU A 1 299 ? -5.420 6.226 32.402 1.00 93.31 299 LEU A C 1
ATOM 2343 O O . LEU A 1 299 ? -4.364 5.638 32.630 1.00 93.31 299 LEU A O 1
ATOM 2347 N N . ALA A 1 300 ? -5.534 7.549 32.521 1.00 93.12 300 ALA A N 1
ATOM 2348 C CA . ALA A 1 300 ? -4.428 8.414 32.934 1.00 93.12 300 ALA A CA 1
ATOM 2349 C C . ALA A 1 300 ? -3.816 7.989 34.283 1.00 93.12 300 ALA A C 1
ATOM 2351 O O . ALA A 1 300 ? -2.595 8.024 34.451 1.00 93.12 300 ALA A O 1
ATOM 2352 N N . ASN A 1 301 ? -4.656 7.531 35.215 1.00 93.25 301 ASN A N 1
ATOM 2353 C CA . ASN A 1 301 ? -4.237 7.127 36.555 1.00 93.25 301 ASN A CA 1
ATOM 2354 C C . ASN A 1 301 ? -3.780 5.658 36.623 1.00 93.25 301 ASN A C 1
ATOM 2356 O O . ASN A 1 301 ? -2.823 5.334 37.327 1.00 93.25 301 ASN A O 1
ATOM 2360 N N . GLN A 1 302 ? -4.462 4.758 35.908 1.00 91.62 302 GLN A N 1
ATOM 2361 C CA . GLN A 1 302 ? -4.408 3.314 36.169 1.00 91.62 302 GLN A CA 1
ATOM 2362 C C . GLN A 1 302 ? -3.880 2.469 35.004 1.00 91.62 302 GLN A C 1
ATOM 2364 O O . GLN A 1 302 ? -3.547 1.308 35.237 1.00 91.62 302 GLN A O 1
ATOM 2369 N N . ALA A 1 303 ? -3.770 3.001 33.779 1.00 89.19 303 ALA A N 1
ATOM 2370 C CA . ALA A 1 303 ? -3.329 2.197 32.637 1.00 89.19 303 ALA A CA 1
ATOM 2371 C C . ALA A 1 303 ? -1.917 1.630 32.861 1.00 89.19 303 ALA A C 1
ATOM 2373 O O . ALA A 1 303 ? -1.027 2.289 33.411 1.00 89.19 303 ALA A O 1
ATOM 2374 N N . GLN A 1 304 ? -1.698 0.385 32.444 1.00 87.50 304 GLN A N 1
ATOM 2375 C CA . GLN A 1 304 ? -0.402 -0.277 32.623 1.00 87.50 304 GLN A CA 1
ATOM 2376 C C . GLN A 1 304 ? 0.651 0.273 31.652 1.00 87.50 304 GLN A C 1
ATOM 2378 O O . GLN A 1 304 ? 1.815 0.418 32.018 1.00 87.50 304 GLN A O 1
ATOM 2383 N N . SER A 1 305 ? 0.233 0.620 30.431 1.00 87.94 305 SER A N 1
ATOM 2384 C CA . SER A 1 305 ? 1.111 1.176 29.401 1.00 87.94 305 SER A CA 1
ATOM 2385 C C . SER A 1 305 ? 1.414 2.657 29.648 1.00 87.94 305 SER A C 1
ATOM 2387 O O . SER A 1 305 ? 0.506 3.474 29.820 1.00 87.94 305 SER A O 1
ATOM 2389 N N . ALA A 1 306 ? 2.702 3.015 29.614 1.00 88.69 306 ALA A N 1
ATOM 2390 C CA . ALA A 1 306 ? 3.158 4.399 29.737 1.00 88.69 306 ALA A CA 1
ATOM 2391 C C . ALA A 1 306 ? 2.642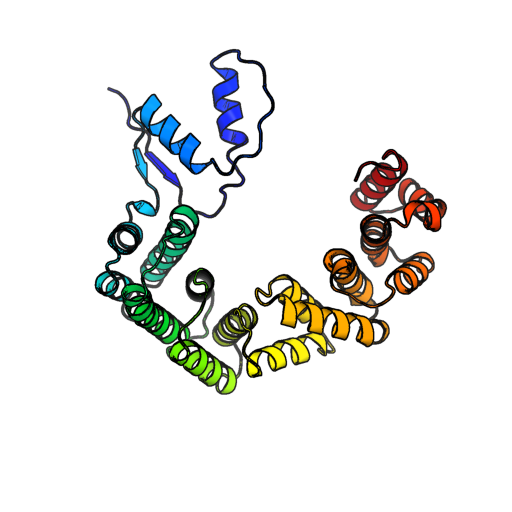 5.286 28.590 1.00 88.69 306 ALA A C 1
ATOM 2393 O O . ALA A 1 306 ? 2.235 6.422 28.833 1.00 88.69 306 ALA A O 1
ATOM 2394 N N . ASP A 1 307 ? 2.582 4.754 27.366 1.00 87.12 307 ASP A N 1
ATOM 2395 C CA . ASP A 1 307 ? 2.097 5.491 26.194 1.00 87.12 307 ASP A CA 1
ATOM 2396 C C . ASP A 1 307 ? 0.602 5.816 26.312 1.00 87.12 307 ASP A C 1
ATOM 2398 O O . ASP A 1 307 ? 0.177 6.935 26.020 1.00 87.12 307 ASP A O 1
ATOM 2402 N N . VAL A 1 308 ? -0.191 4.865 26.819 1.00 90.31 308 VAL A N 1
ATOM 2403 C CA . VAL A 1 308 ? -1.629 5.051 27.080 1.00 90.31 308 VAL A CA 1
ATOM 2404 C C . VAL A 1 308 ? -1.839 6.118 28.157 1.00 90.31 308 VAL A C 1
ATOM 2406 O O . VAL A 1 308 ? -2.642 7.033 27.967 1.00 90.31 308 VAL A O 1
ATOM 2409 N N . LYS A 1 309 ? -1.069 6.068 29.255 1.00 91.19 309 LYS A N 1
ATOM 2410 C CA . LYS A 1 309 ? -1.094 7.106 30.301 1.00 91.19 309 LYS A CA 1
ATOM 2411 C C . LYS A 1 309 ? -0.747 8.483 29.750 1.00 91.19 309 LYS A C 1
ATOM 2413 O O . LYS A 1 309 ? -1.420 9.461 30.074 1.00 91.19 309 LYS A O 1
ATOM 2418 N N . MET A 1 310 ? 0.305 8.575 28.941 1.00 90.56 310 MET A N 1
ATOM 2419 C CA . MET A 1 310 ? 0.755 9.837 28.360 1.00 90.56 310 MET A CA 1
ATOM 2420 C C . MET A 1 310 ? -0.306 10.426 27.424 1.00 90.56 310 MET A C 1
ATOM 2422 O O . MET A 1 310 ? -0.628 11.609 27.540 1.00 90.56 310 MET A O 1
ATOM 2426 N N . LEU A 1 311 ? -0.892 9.606 26.546 1.00 90.88 311 LEU A N 1
ATOM 2427 C CA . LEU A 1 311 ? -1.954 10.038 25.640 1.00 90.88 311 LEU A CA 1
ATOM 2428 C C . LEU A 1 311 ? -3.198 10.504 26.412 1.00 90.88 311 LEU A C 1
ATOM 2430 O O . LEU A 1 311 ? -3.700 11.593 26.144 1.00 90.88 311 LEU A O 1
ATOM 2434 N N . ALA A 1 312 ? -3.649 9.738 27.409 1.00 92.88 312 ALA A N 1
ATOM 2435 C CA . ALA A 1 312 ? -4.797 10.106 28.236 1.00 92.88 312 ALA A CA 1
ATOM 2436 C C . ALA A 1 312 ? -4.574 11.439 28.978 1.00 92.88 312 ALA A C 1
ATOM 2438 O O . ALA A 1 312 ? -5.419 12.333 28.917 1.00 92.88 312 ALA A O 1
ATOM 2439 N N . ASN A 1 313 ? -3.408 11.617 29.610 1.00 91.19 313 ASN A N 1
ATOM 2440 C CA . ASN A 1 313 ? -3.044 12.874 30.271 1.00 91.19 313 ASN A CA 1
ATOM 2441 C C . ASN A 1 313 ? -2.967 14.047 29.284 1.00 91.19 313 ASN A C 1
ATOM 2443 O O . ASN A 1 313 ? -3.443 15.141 29.584 1.00 91.19 313 ASN A O 1
ATOM 2447 N N . SER A 1 314 ? -2.402 13.835 28.092 1.00 92.94 314 SER A N 1
ATOM 2448 C CA . SER A 1 314 ? -2.345 14.865 27.050 1.00 92.94 314 SER A CA 1
ATOM 2449 C C . SER A 1 314 ? -3.740 15.322 26.621 1.00 92.94 314 SER A C 1
ATOM 2451 O O . SER A 1 314 ? -3.940 16.517 26.409 1.00 92.94 314 SER A O 1
ATOM 2453 N N . MET A 1 315 ? -4.705 14.406 26.522 1.00 90.38 315 MET A N 1
ATOM 2454 C CA . MET A 1 315 ? -6.084 14.739 26.156 1.00 90.38 315 MET A CA 1
ATOM 2455 C C . MET A 1 315 ? -6.785 15.549 27.250 1.00 90.38 315 MET A C 1
ATOM 2457 O O . MET A 1 315 ? -7.450 16.530 26.940 1.00 90.38 315 MET A O 1
ATOM 2461 N N . LEU A 1 316 ? -6.597 15.189 28.523 1.00 91.88 316 LEU A N 1
ATOM 2462 C CA . LEU A 1 316 ? -7.206 15.898 29.658 1.00 91.88 316 LEU A CA 1
ATOM 2463 C C . LEU A 1 316 ? -6.660 17.320 29.844 1.00 91.88 316 LEU A C 1
ATOM 2465 O O . LEU A 1 316 ? -7.391 18.196 30.306 1.00 91.88 316 LEU A O 1
ATOM 2469 N N . ASN A 1 317 ? -5.395 17.536 29.473 1.00 86.69 317 ASN A N 1
ATOM 2470 C CA . ASN A 1 317 ? -4.688 18.807 29.634 1.00 86.69 317 ASN A CA 1
ATOM 2471 C C . ASN A 1 317 ? -4.704 19.690 28.373 1.00 86.69 317 ASN A C 1
ATOM 2473 O O . ASN A 1 317 ? -4.185 20.805 28.403 1.00 86.69 317 ASN A O 1
ATOM 2477 N N . SER A 1 318 ? -5.272 19.212 27.261 1.00 73.69 318 SER A N 1
ATOM 2478 C CA . SER A 1 318 ? -5.423 20.023 26.048 1.00 73.69 318 SER A CA 1
ATOM 2479 C C . SER A 1 318 ? -6.617 20.978 26.206 1.00 73.69 318 SER A C 1
ATOM 2481 O O . SER A 1 318 ? -7.696 20.523 26.592 1.00 73.69 318 SER A O 1
ATOM 2483 N N . PRO A 1 319 ? -6.471 22.287 25.913 1.00 55.81 319 PRO A N 1
ATOM 2484 C CA . PRO A 1 319 ? -7.596 23.214 25.950 1.00 55.81 319 PRO A CA 1
ATOM 2485 C C . PRO A 1 319 ? -8.681 22.753 24.973 1.00 55.81 319 PRO A C 1
ATOM 2487 O O . PRO A 1 319 ? -8.399 22.451 23.814 1.00 55.81 319 PRO A O 1
ATOM 2490 N N . VAL A 1 320 ? -9.928 22.702 25.441 1.00 50.62 320 VAL A N 1
ATOM 2491 C CA . VAL A 1 320 ? -11.087 22.395 24.597 1.00 50.62 320 VAL A CA 1
ATOM 2492 C C . VAL A 1 320 ? -11.207 23.502 23.542 1.00 50.62 320 VAL A C 1
ATOM 2494 O O . VAL A 1 320 ? -11.516 24.636 23.897 1.00 50.62 320 VAL A O 1
ATOM 2497 N N . GLY A 1 321 ? -10.946 23.195 22.265 1.00 45.84 321 GLY A N 1
ATOM 2498 C CA . GLY A 1 321 ? -11.274 24.094 21.147 1.00 45.84 321 GLY A CA 1
ATOM 2499 C C . GLY A 1 321 ? -10.142 24.587 20.237 1.00 45.84 321 GLY A C 1
ATOM 2500 O O . GLY A 1 321 ? -10.333 25.598 19.571 1.00 45.84 321 GLY A O 1
ATOM 2501 N N . THR A 1 322 ? -8.986 23.926 20.146 1.00 38.31 322 THR A N 1
ATOM 2502 C CA . THR A 1 322 ? -8.007 24.233 19.082 1.00 38.31 322 THR A CA 1
ATOM 2503 C C . THR A 1 322 ? -7.923 23.123 18.042 1.00 38.31 322 THR A C 1
ATOM 2505 O O . THR A 1 322 ? -6.980 22.330 18.045 1.00 38.31 322 THR A O 1
ATOM 2508 N N . ARG A 1 323 ? -8.906 23.085 17.136 1.00 45.88 323 ARG A N 1
ATOM 2509 C CA . ARG A 1 323 ? -8.777 22.596 15.755 1.00 45.88 323 ARG A CA 1
ATOM 2510 C C . ARG A 1 323 ? -9.973 23.012 14.915 1.00 45.88 323 ARG A C 1
ATOM 2512 O O . ARG A 1 323 ? -11.093 22.988 15.459 1.00 45.88 323 ARG A O 1
#

Solvent-accessible surface area (backbone atoms only — not comparable to full-atom values): 18658 Å² total; per-residue (Å²): 135,88,79,74,54,76,47,74,59,83,74,99,59,87,83,58,62,70,64,60,52,59,65,52,45,77,76,49,96,57,79,90,68,84,78,74,90,62,95,43,51,64,57,56,51,52,51,48,28,72,75,65,70,38,51,75,49,42,39,59,78,34,74,49,17,46,23,63,74,68,65,35,54,67,61,51,51,74,57,46,48,88,92,45,55,66,71,48,35,34,53,36,31,52,18,43,42,53,35,51,70,73,62,63,75,87,73,53,76,74,50,47,59,51,45,32,56,43,51,35,52,52,43,49,52,63,66,51,91,68,98,59,85,57,51,70,71,53,41,52,34,47,50,32,47,44,52,41,58,66,70,45,81,64,76,43,70,67,35,52,52,53,52,53,53,46,51,72,70,49,89,81,52,57,57,42,52,50,51,50,53,44,42,44,37,28,45,75,52,47,74,72,35,55,50,54,46,51,52,30,48,64,35,92,86,52,29,59,61,23,53,57,50,47,79,60,37,61,25,62,69,62,35,30,52,49,49,41,50,50,62,75,43,49,88,76,51,58,77,93,49,42,34,63,49,46,38,52,46,40,77,47,40,93,57,37,89,66,80,59,63,66,58,45,57,54,46,73,71,50,94,45,82,84,37,49,57,29,42,54,52,35,31,60,66,67,69,34,51,84,85,41,44,67,61,38,52,48,32,38,75,64,47,88,48,68,67,50,18,51,52,30,45,51,60,75,72,47,74,91,81,86,126